Protein AF-A0A945Z181-F1 (afdb_monomer)

Foldseek 3Di:
DPLKDKDWDDDPPDIWIWIFNDFDQFKTKIFTDPPDGQFMDMGGHPPVCSVPGGLVDVNVVVVRVVRSVVRVVVVVCCVVCLVVLLVLLCVLCVPVDPPDPVSLVCS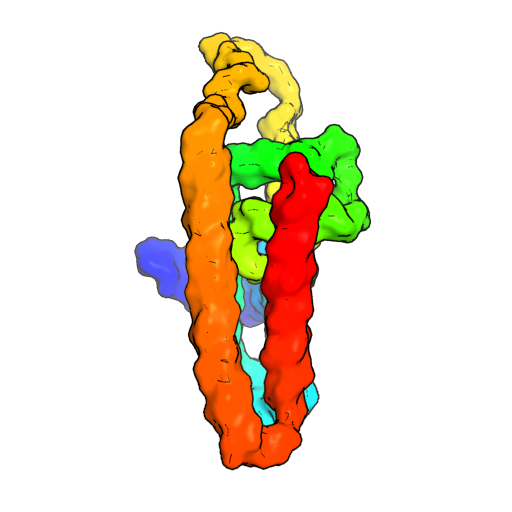QVVPDPDDDDPVRSVSVNVVSVVVVVPDDDDDDDPDDPDVPPPDPPCDPVNVVVVVVVVVVVLVVVLVVLVVVVVVCVVVPDDPVVVVSVVVVVVSVVVVVCVVPVD

Secondary structure (DSSP, 8-state):
--S-EEEEEEETTEEEEEEEEEE-SSEEEEEEEES--S-EEEEE--GGGTTT--TTSHHHHHHHHHHHHHHHHHHHHHHHTHHHHHHHHHHH-TTS----HHHHHHHHHHH-SSPPPTTTHHHHHHHHHHHHTT--S----S----TTS-S----HHHHHHHHHHHHHHHHHHHHHHHHHHHHHHHTT--THHHHHHHHHHHHHHHHHHHHH--

Nearest PDB structures (foldseek):
  2qzb-assembly2_B  TM=6.504E-01  e=3.703E+00  Escherichia coli K-12
  2qux-assembly4_K  TM=6.006E-01  e=5.373E+00  Pseudomonas phage PP7
  4r5j-assembly1_A  TM=1.714E-01  e=2.890E+00  Escherichia coli K-12
  3qnj-assembly3_A-2  TM=2.146E-01  e=4.746E+00  Escherichia coli K-12
  6k39-assembly1_A  TM=2.474E-01  e=5.373E+00  Homo sapiens

Radius of gyration: 23.24 Å; Cα contacts (8 Å, |Δi|>4): 185; chains: 1; bounding box: 64×44×57 Å

Mean predicted aligned error: 16.74 Å

Structure (mmCIF, N/CA/C/O backbone):
data_AF-A0A945Z181-F1
#
_entry.id   AF-A0A945Z181-F1
#
loop_
_atom_site.group_PDB
_atom_site.id
_atom_site.type_symbol
_atom_site.label_atom_id
_atom_site.label_alt_id
_atom_site.label_comp_id
_atom_site.label_asym_id
_atom_site.label_entity_id
_atom_site.label_seq_id
_atom_site.pdbx_PDB_ins_code
_atom_site.Cartn_x
_atom_site.Cartn_y
_atom_site.Cartn_z
_atom_site.occupancy
_atom_site.B_iso_or_equiv
_atom_site.auth_seq_id
_atom_site.auth_comp_id
_atom_site.auth_asym_id
_atom_site.auth_atom_id
_atom_site.pdbx_PDB_model_num
ATOM 1 N N . MET A 1 1 ? -0.314 19.435 -22.320 1.00 38.50 1 MET A N 1
ATOM 2 C CA . MET A 1 1 ? -0.225 17.968 -22.488 1.00 38.50 1 MET A CA 1
ATOM 3 C C . MET A 1 1 ? -0.596 17.351 -21.155 1.00 38.50 1 MET A C 1
ATOM 5 O O . MET A 1 1 ? -0.079 17.835 -20.154 1.00 38.50 1 MET A O 1
ATOM 9 N N . SER A 1 2 ? -1.553 16.418 -21.127 1.00 40.91 2 SER A N 1
ATOM 10 C CA . SER A 1 2 ? -2.034 15.812 -19.876 1.00 40.91 2 SER A CA 1
ATOM 11 C C . SER A 1 2 ? -0.846 15.248 -19.097 1.00 40.91 2 SER A C 1
ATOM 13 O O . SER A 1 2 ? -0.134 14.392 -19.612 1.00 40.91 2 SER A O 1
ATOM 15 N N . LYS A 1 3 ? -0.584 15.787 -17.900 1.00 62.81 3 LYS A N 1
ATOM 16 C CA . LYS A 1 3 ? 0.515 15.354 -17.016 1.00 62.81 3 LYS A CA 1
ATOM 17 C C . LYS A 1 3 ? 0.245 13.989 -16.374 1.00 62.81 3 LYS A C 1
ATOM 19 O O . LYS A 1 3 ? 1.158 13.413 -15.796 1.00 62.81 3 LYS A O 1
ATOM 24 N N . TYR A 1 4 ? -0.993 13.517 -16.484 1.00 79.12 4 TYR A N 1
ATOM 25 C CA . TYR A 1 4 ? -1.524 12.336 -15.827 1.00 79.12 4 TYR A CA 1
ATOM 26 C C . TYR A 1 4 ? -1.935 11.318 -16.892 1.00 79.12 4 TYR A C 1
ATOM 28 O O . TYR A 1 4 ? -2.610 11.676 -17.865 1.00 79.12 4 TYR A O 1
ATOM 36 N N . GLN A 1 5 ? -1.491 10.073 -16.723 1.00 90.88 5 GLN A N 1
ATOM 37 C CA . GLN A 1 5 ? -1.894 8.939 -17.555 1.00 90.88 5 GLN A CA 1
ATOM 38 C C . GLN A 1 5 ? -2.887 8.094 -16.757 1.00 90.88 5 GLN A C 1
ATOM 40 O O . GLN A 1 5 ? -2.494 7.421 -15.806 1.00 90.88 5 GLN A O 1
ATOM 45 N N . GLU A 1 6 ? -4.162 8.152 -17.127 1.00 94.38 6 GLU A N 1
ATOM 46 C CA . GLU A 1 6 ? -5.213 7.324 -16.531 1.00 94.38 6 GLU A CA 1
ATOM 47 C C . GLU A 1 6 ? -5.141 5.886 -17.051 1.00 94.38 6 GLU A C 1
ATOM 49 O O . GLU A 1 6 ? -4.793 5.645 -18.211 1.00 94.38 6 GLU A O 1
ATOM 54 N N . PHE A 1 7 ? -5.469 4.931 -16.186 1.00 95.75 7 PHE A N 1
ATOM 55 C CA . PHE A 1 7 ? -5.587 3.519 -16.531 1.00 95.75 7 PHE A CA 1
ATOM 56 C C . PHE A 1 7 ? -6.534 2.806 -15.563 1.00 95.75 7 PHE A C 1
ATOM 58 O O . PHE A 1 7 ? -6.766 3.268 -14.442 1.00 95.75 7 PHE A O 1
ATOM 65 N N . SER A 1 8 ? -7.080 1.673 -15.996 1.00 95.81 8 SER A N 1
ATOM 66 C CA . SER A 1 8 ? -7.925 0.822 -15.166 1.00 95.81 8 SER A CA 1
ATOM 67 C C . SER A 1 8 ? -7.413 -0.611 -15.128 1.00 95.81 8 SER A C 1
ATOM 69 O O . SER A 1 8 ? -6.742 -1.087 -16.048 1.00 95.81 8 SER A O 1
ATOM 71 N N . ILE A 1 9 ? -7.701 -1.279 -14.017 1.00 94.12 9 ILE A N 1
ATOM 72 C CA . ILE A 1 9 ? -7.438 -2.697 -13.799 1.00 94.12 9 ILE A CA 1
ATOM 73 C C . ILE A 1 9 ? -8.720 -3.352 -13.288 1.00 94.12 9 ILE A C 1
ATOM 75 O O . ILE A 1 9 ? -9.524 -2.718 -12.605 1.00 94.12 9 ILE A O 1
ATOM 79 N N . GLN A 1 10 ? -8.893 -4.630 -13.600 1.00 94.12 10 GLN A N 1
ATOM 80 C CA . GLN A 1 10 ? -9.974 -5.436 -13.052 1.00 94.12 10 GLN A CA 1
ATOM 81 C C . GLN A 1 10 ? -9.429 -6.222 -11.856 1.00 94.12 10 GLN A C 1
ATOM 83 O O . GLN A 1 10 ? -8.506 -7.021 -12.023 1.00 94.12 10 GLN A O 1
ATOM 88 N N . VAL A 1 11 ? -9.976 -5.986 -10.663 1.00 85.88 11 VAL A N 1
ATOM 89 C CA . VAL A 1 11 ? -9.668 -6.766 -9.454 1.00 85.88 11 VAL A CA 1
ATOM 90 C C . VAL A 1 11 ? -10.964 -7.432 -9.010 1.00 85.88 11 VAL A C 1
ATOM 92 O O . VAL A 1 11 ? -11.921 -6.747 -8.647 1.00 85.88 11 VAL A O 1
ATOM 95 N N . ASP A 1 12 ? -11.013 -8.761 -9.108 1.00 86.44 12 ASP A N 1
ATOM 96 C CA . ASP A 1 12 ? -12.248 -9.546 -9.004 1.00 86.44 12 ASP A CA 1
ATOM 97 C C . ASP A 1 12 ? -13.349 -8.971 -9.927 1.00 86.44 12 ASP A C 1
ATOM 99 O O . ASP A 1 12 ? -13.132 -8.779 -11.126 1.00 86.44 12 ASP A O 1
ATOM 103 N N . ASP A 1 13 ? -14.514 -8.629 -9.376 1.00 89.56 13 ASP A N 1
ATOM 104 C CA . ASP A 1 13 ? -15.640 -8.026 -10.102 1.00 89.56 13 ASP A CA 1
ATOM 105 C C . ASP A 1 13 ? -15.664 -6.484 -10.019 1.00 89.56 13 ASP A C 1
ATOM 107 O O . ASP A 1 13 ? -16.649 -5.852 -10.400 1.00 89.56 13 ASP A O 1
ATOM 111 N N . THR A 1 14 ? -14.591 -5.851 -9.527 1.00 89.69 14 THR A N 1
ATOM 112 C CA . THR A 1 14 ? -14.495 -4.388 -9.394 1.00 89.69 14 THR A CA 1
ATOM 113 C C . THR A 1 14 ? -13.544 -3.791 -10.429 1.00 89.69 14 THR A C 1
ATOM 115 O O . THR A 1 14 ? -12.364 -4.141 -10.485 1.00 89.69 14 THR A O 1
ATOM 118 N N . GLU A 1 15 ? -14.042 -2.830 -11.210 1.00 94.94 15 GLU A N 1
ATOM 119 C CA . GLU A 1 15 ? -13.182 -1.955 -12.006 1.00 94.94 15 GLU A CA 1
ATOM 120 C C . GLU A 1 15 ? -12.509 -0.932 -11.081 1.00 94.94 15 GLU A C 1
ATOM 122 O O . GLU A 1 15 ? -13.169 -0.149 -10.392 1.00 94.94 15 GLU A O 1
ATOM 127 N N . VAL A 1 16 ? -11.180 -0.948 -11.055 1.00 92.88 16 VAL A N 1
ATOM 128 C CA . VAL A 1 16 ? -10.357 -0.030 -10.270 1.00 92.88 16 VAL A CA 1
ATOM 129 C C . VAL A 1 16 ? -9.675 0.927 -11.232 1.00 92.88 16 VAL A C 1
ATOM 131 O O . VAL A 1 16 ? -8.913 0.500 -12.100 1.00 92.88 16 VAL A O 1
ATOM 134 N N . THR A 1 17 ? -9.913 2.226 -11.067 1.00 95.56 17 THR A N 1
ATOM 135 C CA . THR A 1 17 ? -9.272 3.258 -11.886 1.00 95.56 17 THR A CA 1
ATOM 136 C C . THR A 1 17 ? -8.221 4.001 -11.081 1.00 95.56 17 THR A C 1
ATOM 138 O O . THR A 1 17 ? -8.392 4.298 -9.893 1.00 95.56 17 THR A O 1
ATOM 141 N N . GLY A 1 18 ? -7.130 4.344 -11.750 1.00 95.00 18 GLY A N 1
ATOM 142 C CA . GLY A 1 18 ? -6.080 5.171 -11.191 1.00 95.00 18 GLY A CA 1
ATOM 143 C C . GLY A 1 18 ? -5.394 6.003 -12.257 1.00 95.00 18 GLY A C 1
ATOM 144 O O . GLY A 1 18 ? -5.715 5.958 -13.443 1.00 95.00 18 GLY A O 1
ATOM 145 N N . GLU A 1 19 ? -4.422 6.779 -11.813 1.00 95.94 19 GLU A N 1
ATOM 146 C CA . GLU A 1 19 ? -3.602 7.610 -12.678 1.00 95.94 19 GLU A CA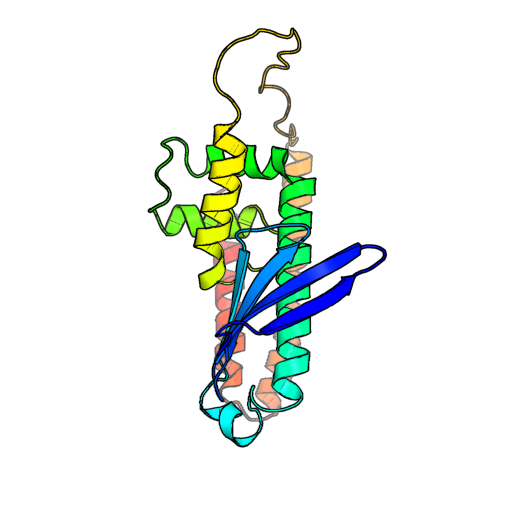 1
ATOM 147 C C . GLU A 1 19 ? -2.135 7.531 -12.266 1.00 95.94 19 GLU A C 1
ATOM 149 O O . GLU A 1 19 ? -1.790 7.461 -11.084 1.00 95.94 19 GLU A O 1
ATOM 154 N N . ILE A 1 20 ? -1.253 7.563 -13.259 1.00 95.88 20 ILE A N 1
ATOM 155 C CA . ILE A 1 20 ? 0.179 7.748 -13.056 1.00 95.88 20 ILE A CA 1
ATOM 156 C C . ILE A 1 20 ? 0.426 9.252 -12.923 1.00 95.88 20 ILE A C 1
ATOM 158 O O . ILE A 1 20 ? 0.284 10.001 -13.893 1.00 95.88 20 ILE A O 1
ATOM 162 N N . THR A 1 21 ? 0.788 9.696 -11.719 1.00 93.88 21 THR A N 1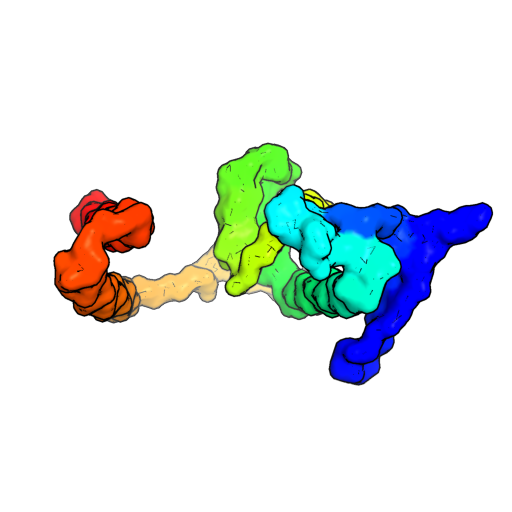
ATOM 163 C CA . THR A 1 21 ? 1.052 11.110 -11.392 1.00 93.88 21 THR A CA 1
ATOM 164 C C . THR A 1 21 ? 2.486 11.527 -11.673 1.00 93.88 21 THR A C 1
ATOM 166 O O . THR A 1 21 ? 2.768 12.708 -11.893 1.00 93.88 21 THR A O 1
ATOM 169 N N . HIS A 1 22 ? 3.399 10.559 -11.679 1.00 93.75 22 HIS A N 1
ATOM 170 C CA . HIS A 1 22 ? 4.794 10.751 -12.027 1.00 93.75 22 HIS A CA 1
ATOM 171 C C . HIS A 1 22 ? 5.361 9.474 -12.642 1.00 93.75 22 HIS A C 1
ATOM 173 O O . HIS A 1 22 ? 5.159 8.382 -12.112 1.00 93.75 22 HIS A O 1
ATOM 179 N N . ARG A 1 23 ? 6.123 9.617 -13.729 1.00 94.19 23 ARG A N 1
ATOM 180 C CA . ARG A 1 23 ? 6.902 8.532 -14.328 1.00 94.19 23 ARG A CA 1
ATOM 181 C C . ARG A 1 23 ? 8.227 9.079 -14.844 1.00 94.19 23 ARG A C 1
ATOM 183 O O . ARG A 1 23 ? 8.259 10.067 -15.574 1.00 94.19 23 ARG A O 1
ATOM 190 N N . SER A 1 24 ? 9.306 8.425 -14.449 1.00 93.62 24 SER A N 1
ATOM 191 C CA . SER A 1 24 ? 10.665 8.606 -14.959 1.00 93.62 24 SER A CA 1
ATOM 192 C C . SER A 1 24 ? 11.315 7.232 -15.130 1.00 93.62 24 SER A C 1
ATOM 194 O O . SER A 1 24 ? 10.675 6.217 -14.873 1.00 93.62 24 SER A O 1
ATOM 196 N N . GLU A 1 25 ? 12.580 7.158 -15.544 1.00 91.06 25 GLU A N 1
ATOM 197 C CA . GLU A 1 25 ? 13.266 5.860 -15.641 1.00 91.06 25 GLU A CA 1
ATOM 198 C C . GLU A 1 25 ? 13.359 5.132 -14.296 1.00 91.06 25 GLU A C 1
ATOM 200 O O . GLU A 1 25 ? 13.322 3.907 -14.261 1.00 91.06 25 GLU A O 1
ATOM 205 N N . GLU A 1 26 ? 13.435 5.876 -13.194 1.00 87.88 26 GLU A N 1
ATOM 206 C CA . GLU A 1 26 ? 13.762 5.353 -11.868 1.00 87.88 26 GLU A CA 1
ATOM 207 C C . GLU A 1 26 ? 12.648 5.490 -10.838 1.00 87.88 26 GLU A C 1
ATOM 209 O O . GLU A 1 26 ? 12.719 4.830 -9.807 1.00 87.88 26 GLU A O 1
ATOM 214 N N . THR A 1 27 ? 11.633 6.318 -11.088 1.00 90.06 27 THR A N 1
ATOM 215 C CA . THR A 1 27 ? 10.520 6.525 -10.155 1.00 90.06 27 THR A CA 1
ATOM 216 C C . THR A 1 27 ? 9.184 6.484 -10.882 1.00 90.06 27 THR A C 1
ATOM 218 O O . THR A 1 27 ? 9.012 7.120 -11.923 1.00 90.06 27 THR A O 1
ATOM 221 N N . ILE A 1 28 ? 8.218 5.778 -10.302 1.00 89.75 28 ILE A N 1
ATOM 222 C CA . ILE A 1 28 ? 6.818 5.790 -10.722 1.00 89.75 28 ILE A CA 1
ATOM 223 C C . ILE A 1 28 ? 5.933 6.066 -9.508 1.00 89.75 28 ILE A C 1
ATOM 225 O O . ILE A 1 28 ? 6.208 5.572 -8.417 1.00 89.75 28 ILE A O 1
ATOM 229 N N . MET A 1 29 ? 4.890 6.869 -9.692 1.00 92.88 29 MET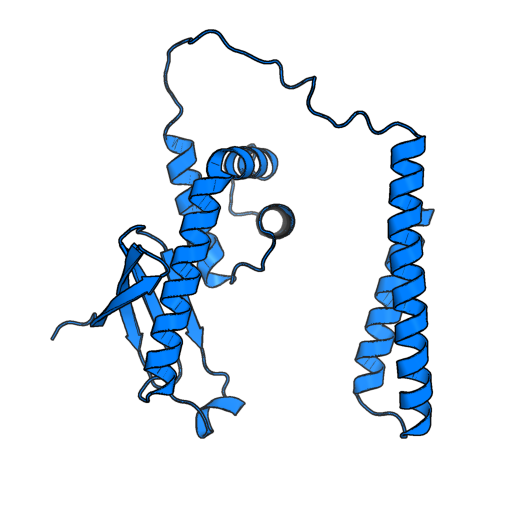 A N 1
ATOM 230 C CA . MET A 1 29 ? 3.889 7.162 -8.672 1.00 92.88 29 MET A CA 1
ATOM 231 C C . MET A 1 29 ? 2.499 6.986 -9.268 1.00 92.88 29 MET A C 1
ATOM 233 O O . MET A 1 29 ? 2.210 7.502 -10.350 1.00 92.88 29 MET A O 1
ATOM 237 N N . VAL A 1 30 ? 1.659 6.249 -8.550 1.00 91.56 30 VAL A N 1
ATOM 238 C CA . VAL A 1 30 ? 0.284 5.934 -8.933 1.00 91.56 30 VAL A CA 1
ATOM 239 C C . VAL A 1 30 ? -0.653 6.427 -7.847 1.00 91.56 30 VAL A C 1
ATOM 241 O O . VAL A 1 30 ? -0.363 6.280 -6.663 1.00 91.56 30 VAL A O 1
ATOM 244 N N . ARG A 1 31 ? -1.795 6.974 -8.251 1.00 92.75 31 ARG A N 1
ATOM 245 C CA . ARG A 1 31 ? -2.886 7.382 -7.369 1.00 92.75 31 ARG A CA 1
ATOM 246 C C . ARG A 1 31 ? -4.164 6.657 -7.769 1.00 92.75 31 ARG A C 1
ATOM 248 O O . ARG A 1 31 ? -4.480 6.598 -8.954 1.00 92.75 31 ARG A O 1
ATOM 255 N N . ILE A 1 32 ? -4.903 6.135 -6.792 1.00 87.44 32 ILE A N 1
ATOM 256 C CA . ILE A 1 32 ? -6.239 5.578 -7.036 1.00 87.44 32 ILE A CA 1
ATOM 257 C C . ILE A 1 32 ? -7.268 6.710 -7.160 1.00 87.44 32 ILE A C 1
ATOM 259 O O . ILE A 1 32 ? -7.221 7.690 -6.409 1.00 87.44 32 ILE A O 1
ATOM 263 N N . THR A 1 33 ? -8.188 6.576 -8.112 1.00 89.75 33 THR A N 1
ATOM 264 C CA . THR A 1 33 ? -9.294 7.521 -8.338 1.00 89.75 33 THR A CA 1
ATOM 265 C C . THR A 1 33 ? -10.666 6.872 -8.144 1.00 89.75 33 THR A C 1
ATOM 267 O O . THR A 1 33 ? -11.608 7.566 -7.759 1.00 89.75 33 THR A O 1
ATOM 270 N N . HIS A 1 34 ? -10.781 5.554 -8.350 1.00 87.81 34 HIS A N 1
ATOM 271 C CA . HIS A 1 34 ? -11.995 4.773 -8.104 1.00 87.81 34 HIS A CA 1
ATOM 272 C C . HIS A 1 34 ? -11.653 3.326 -7.698 1.00 87.81 34 HIS A C 1
ATOM 274 O O . HIS A 1 34 ? -10.692 2.771 -8.232 1.00 87.81 34 HIS A O 1
ATOM 280 N N . PRO A 1 35 ? -12.415 2.677 -6.791 1.00 86.44 35 PRO A N 1
ATOM 281 C CA . PRO A 1 35 ? -13.571 3.189 -6.038 1.00 86.44 35 PRO A CA 1
ATOM 282 C C . PRO A 1 35 ? -13.206 4.040 -4.816 1.00 86.44 35 PRO A C 1
ATOM 284 O O . PRO A 1 35 ? -14.089 4.599 -4.165 1.00 86.44 35 PRO A O 1
ATOM 287 N N . PHE A 1 36 ? -11.919 4.136 -4.492 1.00 81.12 36 PHE A N 1
ATOM 288 C CA . PHE A 1 36 ? -11.405 4.959 -3.401 1.00 81.12 36 PHE A CA 1
ATOM 289 C C . PHE A 1 36 ? -10.603 6.133 -3.960 1.00 81.12 36 PHE A C 1
ATOM 291 O O . PHE A 1 36 ? -10.110 6.078 -5.083 1.00 81.12 36 PHE A O 1
ATOM 298 N N . SER A 1 37 ? -10.448 7.185 -3.162 1.00 80.12 37 SER A N 1
ATOM 299 C CA . SER A 1 37 ? -9.627 8.350 -3.493 1.00 80.12 37 SER A CA 1
ATOM 300 C C . SER A 1 37 ? -8.752 8.733 -2.306 1.00 80.12 37 SER A C 1
ATOM 302 O O . SER A 1 37 ? -9.112 8.455 -1.163 1.00 80.12 37 SER A O 1
ATOM 304 N N . GLY A 1 38 ? -7.650 9.435 -2.569 1.00 78.31 38 GLY A N 1
ATOM 305 C CA . GLY A 1 38 ? -6.775 9.969 -1.519 1.00 78.31 38 GLY A CA 1
ATOM 306 C C . GLY A 1 38 ? -5.664 9.021 -1.067 1.00 78.31 38 GLY A C 1
ATOM 307 O O . GLY A 1 38 ? -5.041 9.291 -0.051 1.00 78.31 38 GLY A O 1
ATOM 308 N N . LEU A 1 39 ? -5.415 7.940 -1.815 1.00 83.12 39 LEU A N 1
ATOM 309 C CA . LEU A 1 39 ? -4.256 7.070 -1.622 1.00 83.12 39 LEU A CA 1
ATOM 310 C C . LEU A 1 39 ? -3.372 7.071 -2.877 1.00 83.12 39 LEU A C 1
ATOM 312 O O . LEU A 1 39 ? -3.862 6.975 -4.008 1.00 83.12 39 LEU A O 1
ATOM 316 N N . SER A 1 40 ? -2.066 7.154 -2.677 1.00 88.19 40 SER A N 1
ATOM 317 C CA . SER A 1 40 ? -1.040 7.164 -3.702 1.00 88.19 40 SER A CA 1
ATOM 318 C C . SER A 1 40 ? 0.201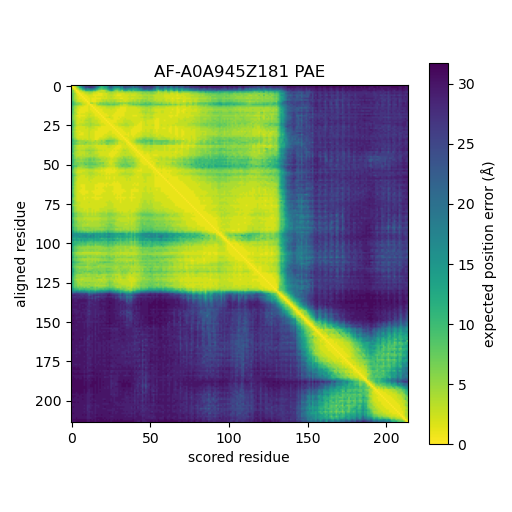 6.412 -3.232 1.00 88.19 40 SER A C 1
ATOM 320 O O . SER A 1 40 ? 0.614 6.500 -2.085 1.00 88.19 40 SER A O 1
ATOM 322 N N . ASN A 1 41 ? 0.802 5.627 -4.118 1.00 85.75 41 ASN A N 1
ATOM 323 C CA . ASN A 1 41 ? 1.984 4.838 -3.797 1.00 85.75 41 ASN A CA 1
ATOM 324 C C . ASN A 1 41 ? 3.065 5.084 -4.837 1.00 85.75 41 ASN A C 1
ATOM 326 O O . ASN A 1 41 ? 2.779 5.233 -6.032 1.00 85.75 41 ASN A O 1
ATOM 330 N N . SER A 1 42 ? 4.310 5.105 -4.380 1.00 87.19 42 SER A N 1
ATOM 331 C CA . SER A 1 42 ? 5.466 5.290 -5.235 1.00 87.19 42 SER A CA 1
ATOM 332 C C . SER A 1 42 ? 6.380 4.072 -5.205 1.00 87.19 42 SER A C 1
ATOM 334 O O . SER A 1 42 ? 6.457 3.323 -4.234 1.00 87.19 42 SER A O 1
ATOM 336 N N . CYS A 1 43 ? 7.092 3.857 -6.302 1.00 83.88 43 CYS A N 1
ATOM 337 C CA . CYS A 1 43 ? 8.162 2.881 -6.364 1.00 83.88 43 CYS A CA 1
ATOM 338 C C . CYS A 1 43 ? 9.399 3.544 -6.956 1.00 83.88 43 CYS A C 1
ATOM 340 O O . CYS A 1 43 ? 9.310 4.278 -7.942 1.00 83.88 43 CYS A O 1
ATOM 342 N N . HIS A 1 44 ? 10.552 3.261 -6.354 1.00 86.75 44 HIS A N 1
ATOM 343 C CA . HIS A 1 44 ? 11.849 3.717 -6.825 1.00 86.75 44 HIS A CA 1
ATOM 344 C C . HIS A 1 44 ? 12.727 2.519 -7.179 1.00 86.75 44 HIS A C 1
ATOM 346 O O . HIS A 1 44 ? 12.844 1.583 -6.387 1.00 86.75 44 HIS A O 1
ATOM 352 N N . ILE A 1 45 ? 13.383 2.558 -8.337 1.00 75.88 45 ILE A N 1
ATOM 353 C CA . ILE A 1 45 ? 14.389 1.574 -8.733 1.00 75.88 45 ILE A CA 1
ATOM 354 C C . ILE A 1 45 ? 15.725 1.962 -8.081 1.00 75.88 45 ILE A C 1
ATOM 356 O O . ILE A 1 45 ? 16.318 2.989 -8.444 1.00 75.88 45 ILE A O 1
ATOM 360 N N . PRO A 1 46 ? 16.258 1.138 -7.159 1.00 76.81 46 PRO A N 1
ATOM 361 C CA . PRO A 1 46 ? 17.564 1.385 -6.563 1.00 76.81 46 PRO A CA 1
ATOM 362 C C . PRO A 1 46 ? 18.652 1.442 -7.633 1.00 76.81 46 PRO A C 1
ATOM 364 O O . PRO A 1 46 ? 18.588 0.705 -8.617 1.00 76.81 46 PRO A O 1
ATOM 367 N N . TYR A 1 47 ? 19.689 2.256 -7.413 1.00 76.38 47 TYR A N 1
ATOM 368 C CA . TYR A 1 47 ? 20.733 2.525 -8.412 1.00 76.38 47 TYR A CA 1
ATOM 369 C C . TYR A 1 47 ? 21.309 1.254 -9.065 1.00 76.38 47 TYR A C 1
ATOM 371 O O . TYR A 1 47 ? 21.499 1.214 -10.276 1.00 76.38 47 TYR A O 1
ATOM 379 N N . PHE A 1 48 ? 21.525 0.192 -8.280 1.00 76.38 48 PHE A N 1
ATOM 380 C CA . PHE A 1 48 ? 22.114 -1.064 -8.749 1.00 76.38 48 PHE A CA 1
ATOM 381 C C . PHE A 1 48 ? 21.190 -1.875 -9.671 1.00 76.38 48 PHE A C 1
ATOM 383 O O . PHE A 1 48 ? 21.665 -2.739 -10.399 1.00 76.38 48 PHE A O 1
ATOM 390 N N . SER A 1 49 ? 19.880 -1.611 -9.651 1.00 74.81 49 SER A N 1
ATOM 391 C CA . SER A 1 49 ? 18.878 -2.281 -10.492 1.00 74.81 49 SER A CA 1
ATOM 392 C C . SER A 1 49 ? 18.517 -1.489 -11.754 1.00 74.81 49 SER A C 1
ATOM 394 O O . SER A 1 49 ? 17.865 -2.042 -12.639 1.00 74.81 49 SER A O 1
ATOM 396 N N . ARG A 1 50 ? 18.943 -0.221 -11.860 1.00 76.12 50 ARG A N 1
ATOM 397 C CA . ARG A 1 50 ? 18.637 0.675 -12.993 1.00 76.12 50 ARG A CA 1
ATOM 398 C C . ARG A 1 50 ? 19.168 0.203 -14.355 1.00 76.12 50 ARG A C 1
ATOM 400 O O . ARG A 1 50 ? 18.481 0.433 -15.339 1.00 76.12 50 ARG A O 1
ATOM 407 N N . PRO A 1 51 ? 20.317 -0.498 -14.466 1.00 83.06 51 PRO A N 1
ATOM 408 C CA . PRO A 1 51 ? 20.750 -1.032 -15.762 1.00 83.06 51 PRO A CA 1
ATOM 409 C C . PRO A 1 51 ? 19.826 -2.115 -16.337 1.00 83.06 51 PRO A C 1
ATOM 411 O O . PRO A 1 51 ? 19.900 -2.408 -17.525 1.00 83.06 51 PRO A O 1
ATOM 414 N N . LEU A 1 52 ? 18.998 -2.743 -15.494 1.00 82.62 52 LEU A N 1
ATOM 415 C CA . LEU A 1 52 ? 18.140 -3.872 -15.866 1.00 82.62 52 LEU A CA 1
ATOM 416 C C . LEU A 1 52 ? 16.656 -3.500 -15.920 1.00 82.62 52 LEU A C 1
ATOM 418 O O . LEU A 1 52 ? 15.877 -4.203 -16.556 1.00 82.62 52 LEU A O 1
ATOM 422 N N . ASN A 1 53 ? 16.259 -2.428 -15.233 1.00 82.31 53 ASN A N 1
ATOM 423 C CA . ASN A 1 53 ? 14.867 -2.033 -15.080 1.00 82.31 53 ASN A CA 1
ATOM 424 C C . ASN A 1 53 ? 14.705 -0.539 -15.336 1.00 82.31 53 ASN A C 1
ATOM 426 O O . ASN A 1 53 ? 15.488 0.268 -14.841 1.00 82.31 53 ASN A O 1
ATOM 430 N N . SER A 1 54 ? 13.634 -0.183 -16.040 1.00 87.81 54 SER A N 1
ATOM 431 C CA . SER A 1 54 ? 13.206 1.200 -16.234 1.00 87.81 54 SER A CA 1
ATOM 432 C C . SER A 1 54 ? 11.686 1.262 -16.251 1.00 87.81 54 SER A C 1
ATOM 434 O O . SER A 1 54 ? 11.037 0.431 -16.897 1.00 87.81 54 SER A O 1
ATOM 436 N N . PHE A 1 55 ? 11.097 2.251 -15.577 1.00 89.81 55 PHE A N 1
ATOM 437 C CA . PHE A 1 55 ? 9.645 2.447 -15.633 1.00 89.81 55 PHE A CA 1
ATOM 438 C C . PHE A 1 55 ? 9.156 3.070 -16.949 1.00 89.81 55 PHE A C 1
ATOM 440 O O . PHE A 1 55 ? 7.950 3.212 -17.132 1.00 89.81 55 PHE A O 1
ATOM 447 N N . MET A 1 56 ? 10.060 3.384 -17.883 1.00 92.88 56 MET A N 1
ATOM 448 C CA . MET A 1 56 ? 9.719 3.776 -19.259 1.00 92.88 56 MET A CA 1
ATOM 449 C C . MET A 1 56 ? 9.50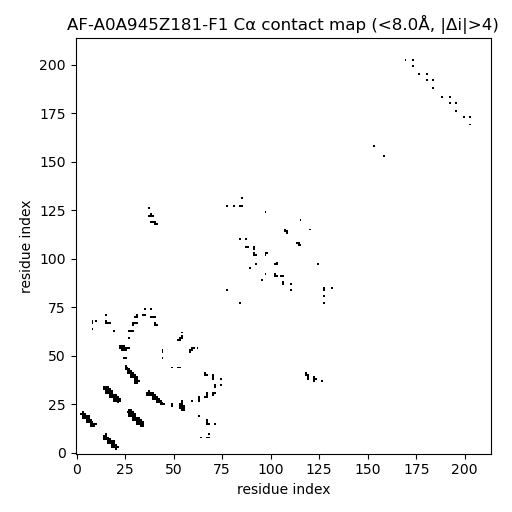6 2.568 -20.192 1.00 92.88 56 MET A C 1
ATOM 451 O O . MET A 1 56 ? 9.344 2.741 -21.396 1.00 92.88 56 MET A O 1
ATOM 455 N N . THR A 1 57 ? 9.540 1.346 -19.652 1.00 90.75 57 THR A N 1
ATOM 456 C CA . THR A 1 57 ? 9.376 0.078 -20.388 1.00 90.75 57 THR A CA 1
ATOM 457 C C . THR A 1 57 ? 8.176 -0.713 -19.854 1.00 90.75 57 THR A C 1
ATOM 459 O O . THR A 1 57 ? 7.543 -0.297 -18.884 1.00 90.75 57 THR A O 1
ATOM 462 N N . ASP A 1 58 ? 7.919 -1.911 -20.389 1.00 88.19 58 ASP A N 1
ATOM 463 C CA . ASP A 1 58 ? 6.894 -2.852 -19.896 1.00 88.19 58 ASP A CA 1
ATOM 464 C C . ASP A 1 58 ? 7.031 -3.197 -18.402 1.00 88.19 58 ASP A C 1
ATOM 466 O O . ASP A 1 58 ? 6.070 -3.603 -17.742 1.00 88.19 58 ASP A O 1
ATOM 470 N N . TYR A 1 59 ? 8.231 -3.049 -17.830 1.00 85.19 59 TYR A N 1
ATOM 471 C CA . TYR A 1 59 ? 8.419 -3.134 -16.383 1.00 85.19 59 TYR A CA 1
ATOM 472 C C . TYR A 1 59 ? 7.608 -2.059 -15.640 1.00 85.19 59 TYR A C 1
ATOM 474 O O . TYR A 1 59 ? 6.964 -2.359 -14.636 1.00 85.19 59 TYR A O 1
ATOM 482 N N . GLY A 1 60 ? 7.586 -0.830 -16.158 1.00 86.38 60 GLY A N 1
ATOM 483 C CA . GLY A 1 60 ? 6.799 0.276 -15.624 1.00 86.38 60 GLY A CA 1
ATOM 484 C C . GLY A 1 60 ? 5.301 0.082 -15.727 1.00 86.38 60 GLY A C 1
ATOM 485 O O . GLY A 1 60 ? 4.597 0.486 -14.804 1.00 86.38 60 GLY A O 1
ATOM 486 N N . GLU A 1 61 ? 4.809 -0.542 -16.796 1.00 88.94 61 GLU A N 1
ATOM 487 C CA . GLU A 1 61 ? 3.376 -0.827 -16.929 1.00 88.94 61 GLU A CA 1
ATOM 488 C C . GLU A 1 61 ? 2.925 -1.886 -15.923 1.00 88.94 61 GLU A C 1
ATOM 490 O O . GLU A 1 61 ? 1.961 -1.681 -15.187 1.00 88.94 61 GLU A O 1
ATOM 495 N N . ARG A 1 62 ? 3.693 -2.974 -15.782 1.00 89.38 62 ARG A N 1
ATOM 496 C CA . ARG A 1 62 ? 3.423 -3.992 -14.755 1.00 89.38 62 ARG A CA 1
ATOM 497 C C . ARG A 1 62 ? 3.501 -3.421 -13.342 1.00 89.38 62 ARG A C 1
ATOM 499 O O . ARG A 1 62 ? 2.679 -3.765 -12.498 1.00 89.38 62 ARG A O 1
ATOM 506 N N . MET A 1 63 ? 4.467 -2.540 -13.077 1.00 89.50 63 MET A N 1
ATOM 507 C CA . MET A 1 63 ? 4.574 -1.905 -11.766 1.00 89.50 63 MET A CA 1
ATOM 508 C C . MET A 1 63 ? 3.404 -0.955 -11.490 1.00 89.50 63 MET A C 1
ATOM 510 O O . MET A 1 63 ? 2.913 -0.935 -10.367 1.00 89.50 63 MET A O 1
ATOM 514 N N . ALA A 1 64 ? 2.923 -0.210 -12.490 1.00 89.31 64 ALA A N 1
ATOM 515 C CA . ALA A 1 64 ? 1.758 0.659 -12.328 1.00 89.31 64 ALA A CA 1
ATOM 516 C C . ALA A 1 64 ? 0.512 -0.138 -11.905 1.00 89.31 64 ALA A C 1
ATOM 518 O O . ALA A 1 64 ? -0.155 0.235 -10.940 1.00 89.31 64 ALA A O 1
ATOM 519 N N . VAL A 1 65 ? 0.260 -1.273 -12.568 1.00 89.44 65 VAL A N 1
ATOM 520 C CA . VAL A 1 65 ? -0.821 -2.213 -12.223 1.00 89.44 65 VAL A CA 1
ATOM 521 C C . VAL A 1 65 ? -0.673 -2.729 -10.790 1.00 89.44 65 VAL A C 1
ATOM 523 O O . VAL A 1 65 ? -1.613 -2.620 -10.005 1.00 89.44 65 VAL A O 1
ATOM 526 N N . ASN A 1 66 ? 0.515 -3.214 -10.418 1.00 88.44 66 ASN A N 1
ATOM 527 C CA . ASN A 1 66 ? 0.770 -3.738 -9.072 1.00 88.44 66 ASN A CA 1
ATOM 528 C C . ASN A 1 66 ? 0.575 -2.674 -7.982 1.00 88.44 66 ASN A C 1
ATOM 530 O O . ASN A 1 66 ? 0.021 -2.964 -6.923 1.00 88.44 66 ASN A O 1
ATOM 534 N N . LEU A 1 67 ? 1.027 -1.440 -8.230 1.00 89.00 67 LEU A N 1
ATOM 535 C CA . LEU A 1 67 ? 0.848 -0.332 -7.294 1.00 89.00 67 LEU A CA 1
ATOM 536 C C . LEU A 1 67 ? -0.631 0.025 -7.134 1.00 89.00 67 LEU A C 1
ATOM 538 O O . LEU A 1 67 ? -1.080 0.202 -6.003 1.00 89.00 67 LEU A O 1
ATOM 542 N N . LEU A 1 68 ? -1.391 0.097 -8.233 1.00 89.94 68 LEU A N 1
ATOM 543 C CA . LEU A 1 68 ? -2.823 0.393 -8.180 1.00 89.94 68 LEU A CA 1
ATOM 544 C C . LEU A 1 68 ? -3.596 -0.692 -7.422 1.00 89.94 68 LEU A C 1
ATOM 546 O O . LEU A 1 68 ? -4.412 -0.368 -6.559 1.00 89.94 68 LEU A O 1
ATOM 550 N N . GLN A 1 69 ? -3.292 -1.965 -7.686 1.00 88.88 69 GLN A N 1
ATOM 551 C CA . GLN A 1 69 ? -3.889 -3.089 -6.970 1.00 88.88 69 GLN A CA 1
ATOM 552 C C . GLN A 1 69 ? -3.575 -3.030 -5.469 1.00 88.88 69 GLN A C 1
ATOM 554 O O . GLN A 1 69 ? -4.485 -3.123 -4.650 1.00 88.88 69 GLN A O 1
ATOM 559 N N . TYR A 1 70 ? -2.313 -2.794 -5.098 1.00 88.06 70 TYR A N 1
ATOM 560 C CA . TYR A 1 70 ? -1.917 -2.670 -3.695 1.00 88.06 70 TYR A CA 1
ATOM 561 C C . TYR A 1 70 ? -2.678 -1.544 -2.975 1.00 88.06 70 TYR A C 1
ATOM 563 O O . TYR A 1 70 ? -3.157 -1.719 -1.853 1.00 88.06 70 TYR A O 1
ATOM 571 N N . ILE A 1 71 ? -2.804 -0.376 -3.615 1.00 86.06 71 ILE A N 1
ATOM 572 C CA . ILE A 1 71 ? -3.544 0.759 -3.050 1.00 86.06 71 ILE A CA 1
ATOM 573 C C . ILE A 1 71 ? -5.026 0.400 -2.861 1.00 86.06 71 ILE A C 1
ATOM 575 O O . ILE A 1 71 ? -5.613 0.736 -1.830 1.00 86.06 71 ILE A O 1
ATOM 579 N N . TYR A 1 72 ? -5.626 -0.288 -3.834 1.00 87.00 72 TYR A N 1
ATOM 580 C CA . TYR A 1 72 ? -7.008 -0.753 -3.749 1.00 87.00 72 TYR A CA 1
ATOM 581 C C . TYR A 1 72 ? -7.218 -1.733 -2.588 1.00 87.00 72 TYR A C 1
ATOM 583 O O . TYR A 1 72 ? -8.116 -1.517 -1.775 1.00 87.00 72 TYR A O 1
ATOM 591 N N . GLU A 1 73 ? -6.364 -2.751 -2.458 1.00 87.38 73 GLU A N 1
ATOM 592 C CA . GLU A 1 73 ? -6.424 -3.740 -1.373 1.00 87.38 73 GLU A CA 1
ATOM 593 C C . GLU A 1 73 ? -6.254 -3.084 0.008 1.00 87.38 73 GLU A C 1
ATOM 595 O O . GLU A 1 73 ? -6.971 -3.414 0.955 1.00 87.38 73 GLU A O 1
ATOM 600 N N . LEU A 1 74 ? -5.362 -2.093 0.124 1.00 85.38 74 LEU A N 1
ATOM 601 C CA . LEU A 1 74 ? -5.212 -1.289 1.338 1.00 85.38 74 LEU A CA 1
ATOM 602 C C . LEU A 1 74 ? -6.487 -0.495 1.659 1.00 85.38 74 LEU A C 1
ATOM 604 O O . LEU A 1 74 ? -6.954 -0.513 2.801 1.00 85.38 74 LEU A O 1
ATOM 608 N N . GLY A 1 75 ? -7.064 0.190 0.668 1.00 83.81 75 GLY A N 1
ATOM 609 C CA . GLY A 1 75 ? -8.319 0.926 0.829 1.00 83.81 75 GLY A CA 1
ATOM 610 C C . GLY A 1 75 ? -9.477 0.015 1.245 1.00 83.81 75 GLY A C 1
ATOM 611 O O . GLY A 1 75 ? -10.228 0.345 2.169 1.00 83.81 75 GLY A O 1
ATOM 612 N N . LEU A 1 76 ? -9.573 -1.167 0.631 1.00 85.50 76 LEU A N 1
ATOM 613 C CA . LEU A 1 76 ? -10.564 -2.186 0.962 1.00 85.50 76 LEU A CA 1
ATOM 614 C C . LEU A 1 76 ? -10.388 -2.686 2.401 1.00 85.50 76 LEU A C 1
ATOM 616 O O . LEU A 1 76 ? -11.347 -2.666 3.173 1.00 85.50 76 LEU A O 1
ATOM 620 N N . TYR A 1 77 ? -9.156 -3.013 2.806 1.00 85.75 77 TYR A N 1
ATOM 621 C CA . TYR A 1 77 ? -8.854 -3.423 4.178 1.00 85.75 77 TYR A CA 1
ATOM 622 C C . TYR A 1 77 ? -9.258 -2.350 5.197 1.00 85.75 77 TYR A C 1
ATOM 624 O O . TYR A 1 77 ? -9.874 -2.669 6.219 1.00 85.75 77 TYR A O 1
ATOM 632 N N . ILE A 1 78 ? -8.949 -1.074 4.924 1.00 84.00 78 ILE A N 1
ATOM 633 C CA . ILE A 1 78 ? -9.328 0.046 5.798 1.00 84.00 78 ILE A CA 1
ATOM 634 C C . ILE A 1 78 ? -10.850 0.155 5.914 1.00 84.00 78 ILE A C 1
ATOM 636 O O . ILE A 1 78 ? -11.367 0.331 7.019 1.00 84.00 78 ILE A O 1
ATOM 640 N N . LYS A 1 79 ? -11.574 0.019 4.799 1.00 83.75 79 LYS A N 1
ATOM 641 C CA . LYS A 1 79 ? -13.040 0.061 4.772 1.00 83.75 79 LYS A CA 1
ATOM 642 C C . LYS A 1 79 ? -13.651 -1.070 5.604 1.00 83.75 79 LYS A C 1
ATOM 644 O O . LYS A 1 79 ? -14.461 -0.799 6.494 1.00 83.75 79 LYS A O 1
ATOM 649 N N . GLU A 1 80 ? -13.242 -2.311 5.354 1.00 84.19 80 GLU A N 1
ATOM 650 C CA . GLU A 1 80 ? -13.776 -3.511 6.014 1.00 84.19 80 GLU A CA 1
ATOM 651 C C . GLU A 1 80 ? -13.469 -3.550 7.515 1.00 84.19 80 GLU A C 1
ATOM 653 O O . GLU A 1 80 ? -14.287 -4.006 8.313 1.00 84.19 80 GLU A O 1
ATOM 658 N N . ASN A 1 81 ? -12.316 -3.012 7.923 1.00 85.00 81 ASN A N 1
ATOM 659 C CA . ASN A 1 81 ? -11.844 -3.050 9.310 1.00 85.00 81 ASN A CA 1
ATOM 660 C C . ASN A 1 81 ? -11.959 -1.698 10.030 1.00 85.00 81 ASN A C 1
ATOM 662 O O . ASN A 1 81 ? -11.398 -1.525 11.117 1.00 85.00 81 ASN A O 1
ATOM 666 N N . SER A 1 82 ? -12.697 -0.748 9.452 1.00 81.12 82 SER A N 1
ATOM 667 C CA . SER A 1 82 ? -12.782 0.653 9.890 1.00 81.12 82 SER A CA 1
ATOM 668 C C . SER A 1 82 ? -13.041 0.810 11.390 1.00 81.12 82 SER A C 1
ATOM 670 O O . SER A 1 82 ? -12.317 1.537 12.065 1.00 81.12 82 SER A O 1
ATOM 672 N N . SER A 1 83 ? -14.001 0.071 11.952 1.00 79.50 83 SER A N 1
ATOM 673 C CA . SER A 1 83 ? -14.325 0.134 13.387 1.00 79.50 83 SER A CA 1
ATOM 674 C C . SER A 1 83 ? -13.138 -0.251 14.279 1.00 79.50 83 SER A C 1
ATOM 676 O O . SER A 1 83 ? -12.804 0.457 15.230 1.00 79.50 83 SER A O 1
ATOM 678 N N . THR A 1 84 ? -12.456 -1.352 13.956 1.00 82.88 84 THR A N 1
ATOM 679 C CA . THR A 1 84 ? -11.283 -1.827 14.706 1.00 82.88 84 THR A CA 1
ATOM 680 C C . THR A 1 84 ? -10.102 -0.875 14.546 1.00 82.88 84 THR A C 1
ATOM 682 O O . THR A 1 84 ? -9.401 -0.587 15.519 1.00 82.88 84 THR A O 1
ATOM 685 N N . ILE A 1 85 ? -9.890 -0.370 13.330 1.00 84.44 85 ILE A N 1
ATOM 686 C CA . ILE A 1 85 ? -8.825 0.581 13.018 1.00 84.44 85 ILE A CA 1
ATOM 687 C C . ILE A 1 85 ? -9.034 1.879 13.797 1.00 84.44 85 ILE A C 1
ATOM 689 O O . ILE A 1 85 ? -8.101 2.321 14.456 1.00 84.44 85 ILE A O 1
ATOM 693 N N . LEU A 1 86 ? -10.248 2.439 13.816 1.00 82.00 86 LEU A N 1
ATOM 694 C CA . LEU A 1 86 ? -10.574 3.658 14.566 1.00 82.00 86 LEU A CA 1
ATOM 695 C C . LEU A 1 86 ? -10.359 3.490 16.074 1.00 82.00 86 LEU A C 1
ATOM 697 O O . LEU A 1 86 ? -9.790 4.373 16.716 1.00 82.00 86 LEU A O 1
ATOM 701 N N . LEU A 1 87 ? -10.751 2.347 16.647 1.00 80.31 87 LEU A N 1
ATOM 702 C CA . LEU A 1 87 ? -10.502 2.051 18.063 1.00 80.31 87 LEU A CA 1
ATOM 703 C C . LEU A 1 87 ? -9.003 2.014 18.376 1.00 80.31 87 LEU A C 1
ATOM 705 O O . LEU A 1 87 ? -8.548 2.601 19.361 1.00 80.31 87 LEU A O 1
ATOM 709 N N . ARG A 1 88 ? -8.215 1.345 17.528 1.00 82.50 88 ARG A N 1
ATOM 710 C CA . ARG A 1 88 ? -6.756 1.283 17.682 1.00 82.50 88 ARG A CA 1
ATOM 711 C C . ARG A 1 88 ? -6.111 2.641 17.452 1.00 82.50 88 ARG A C 1
ATOM 713 O O . ARG A 1 88 ? -5.173 2.979 18.168 1.00 82.50 88 ARG A O 1
ATOM 720 N N . PHE A 1 89 ? -6.621 3.417 16.508 1.00 83.88 89 PHE A N 1
ATOM 721 C CA . PHE A 1 89 ? -6.162 4.765 16.211 1.00 83.88 89 PHE A CA 1
ATOM 722 C C . PHE A 1 89 ? -6.359 5.681 17.424 1.00 83.88 89 PHE A C 1
ATOM 724 O O . PHE A 1 89 ? -5.393 6.264 17.908 1.00 83.88 89 PHE A O 1
ATOM 731 N N . ALA A 1 90 ? -7.556 5.695 18.020 1.00 80.94 90 ALA A N 1
ATOM 732 C CA . ALA A 1 90 ? -7.840 6.449 19.243 1.00 80.94 90 ALA A CA 1
ATOM 733 C C . ALA A 1 90 ? -6.976 6.002 20.439 1.00 80.94 90 ALA A C 1
ATOM 735 O O . ALA A 1 90 ? -6.538 6.829 21.236 1.00 80.94 90 ALA A O 1
ATOM 736 N N . ALA A 1 91 ? -6.682 4.701 20.554 1.00 81.44 91 ALA A N 1
ATOM 737 C CA . ALA A 1 91 ? -5.814 4.179 21.610 1.00 81.44 91 ALA A CA 1
ATOM 738 C C . ALA A 1 91 ? -4.343 4.611 21.453 1.00 81.44 91 ALA A C 1
ATOM 740 O O . ALA A 1 91 ? -3.653 4.818 22.452 1.00 81.44 91 ALA A O 1
ATOM 741 N N . HIS A 1 92 ? -3.857 4.744 20.216 1.00 81.81 92 HIS A N 1
ATOM 742 C CA . HIS A 1 92 ? -2.488 5.187 19.935 1.00 81.81 92 HIS A CA 1
ATOM 743 C C . HIS A 1 92 ? -2.341 6.712 19.967 1.00 81.81 92 HIS A C 1
ATOM 745 O O . HIS A 1 92 ? -1.277 7.203 20.346 1.00 81.81 92 HIS A O 1
ATOM 751 N N . PHE A 1 93 ? -3.401 7.445 19.616 1.00 80.88 93 PHE A N 1
ATOM 752 C CA . PHE A 1 93 ? -3.412 8.903 19.491 1.00 80.88 93 PHE A CA 1
ATOM 753 C C . PHE A 1 93 ? -4.545 9.544 20.315 1.00 80.88 93 PHE A C 1
ATOM 755 O O . PHE A 1 93 ? -5.410 10.222 19.761 1.00 80.88 93 PHE A O 1
ATOM 762 N N . PRO A 1 94 ? -4.555 9.393 21.653 1.00 72.31 94 PRO A N 1
ATOM 763 C CA . PRO A 1 94 ? -5.666 9.847 22.498 1.00 72.31 94 PRO A CA 1
ATOM 764 C C . PRO A 1 94 ? -5.872 11.370 22.503 1.00 72.31 94 PRO A C 1
ATOM 766 O O . PRO A 1 94 ? -6.933 11.843 22.895 1.00 72.31 94 PRO A O 1
ATOM 769 N N . LYS A 1 95 ? -4.858 12.141 22.090 1.00 74.56 95 LYS A N 1
ATOM 770 C CA . LYS A 1 95 ? -4.905 13.608 21.986 1.00 74.56 95 LYS A CA 1
ATOM 771 C C . LYS A 1 95 ? -5.052 14.116 20.545 1.00 74.56 95 LYS A C 1
ATOM 773 O O . LYS A 1 95 ? -4.987 15.318 20.332 1.00 74.56 95 LYS A O 1
ATOM 778 N N . GLY A 1 96 ? -5.187 13.223 19.559 1.00 68.69 96 GLY A N 1
ATOM 779 C CA . GLY A 1 96 ? -5.196 13.596 18.138 1.00 68.69 96 GLY A CA 1
ATOM 780 C C . GLY A 1 96 ? -3.844 14.091 17.600 1.00 68.69 96 GLY A C 1
ATOM 781 O O . GLY A 1 96 ? -3.780 14.630 16.502 1.00 68.69 96 GLY A O 1
ATOM 782 N N . GLU A 1 97 ? -2.755 13.923 18.357 1.00 76.00 97 GLU A N 1
ATOM 783 C CA . GLU A 1 97 ? -1.401 14.282 17.926 1.00 76.00 97 GLU A CA 1
ATOM 784 C C . GLU A 1 97 ? -0.756 13.114 17.168 1.00 76.00 97 GLU A C 1
ATOM 786 O O . GLU A 1 97 ? -0.289 12.143 17.769 1.00 76.00 97 GLU A O 1
ATOM 791 N N . TYR A 1 98 ? -0.714 13.212 15.838 1.00 77.69 98 TYR A N 1
ATOM 792 C CA . TYR A 1 98 ? -0.190 12.151 14.964 1.00 77.69 98 TYR A CA 1
ATOM 793 C C . TYR A 1 98 ? 1.303 12.285 14.650 1.00 77.69 98 TYR A C 1
ATOM 795 O O . TYR A 1 98 ? 1.882 11.394 14.040 1.00 77.69 98 TYR A O 1
ATOM 803 N N . SER A 1 99 ? 1.956 13.366 15.082 1.00 75.88 99 SER A N 1
ATOM 804 C CA . SER A 1 99 ? 3.361 13.664 14.765 1.00 75.88 99 SER A CA 1
ATOM 805 C C . SER A 1 99 ? 4.368 12.745 15.467 1.00 75.88 99 SER A C 1
ATOM 807 O O . SER A 1 99 ? 5.521 12.654 15.049 1.00 75.88 99 SER A O 1
ATOM 809 N N . HIS A 1 100 ? 3.959 12.030 16.519 1.00 82.38 100 HIS A N 1
ATOM 810 C CA . HIS A 1 100 ? 4.865 11.188 17.293 1.00 82.38 100 HIS A CA 1
ATOM 811 C C . HIS A 1 100 ? 5.214 9.885 16.549 1.00 82.38 100 HIS A C 1
ATOM 813 O O . HIS A 1 100 ? 4.476 8.896 16.595 1.00 82.38 100 HIS A O 1
ATOM 819 N N . GLU A 1 101 ? 6.412 9.823 15.966 1.00 83.31 101 GLU A N 1
ATOM 820 C CA . GLU A 1 101 ? 6.904 8.696 15.155 1.00 83.31 101 GLU A CA 1
ATOM 821 C C . GLU A 1 101 ? 6.772 7.329 15.851 1.00 83.31 101 GLU A C 1
ATOM 823 O O . GLU A 1 101 ? 6.232 6.377 15.289 1.00 83.31 101 GLU A O 1
ATOM 828 N N . GLY A 1 102 ? 7.176 7.228 17.122 1.00 83.88 102 GLY A N 1
ATOM 829 C CA . GLY A 1 102 ? 7.055 5.975 17.874 1.00 83.88 102 GLY A CA 1
ATOM 830 C C . GLY A 1 102 ? 5.609 5.483 18.053 1.00 83.88 102 GLY A C 1
ATOM 831 O O . GLY A 1 102 ? 5.379 4.275 18.100 1.00 83.88 102 GLY A O 1
ATOM 832 N N . ALA A 1 103 ? 4.628 6.389 18.137 1.00 82.25 103 ALA A N 1
ATOM 833 C CA . ALA A 1 103 ? 3.215 6.037 18.240 1.00 82.25 103 ALA A CA 1
ATOM 834 C C . ALA A 1 103 ? 2.668 5.599 16.876 1.00 82.25 103 ALA A C 1
ATOM 836 O O . ALA A 1 103 ? 2.010 4.562 16.808 1.00 82.25 103 ALA A O 1
ATOM 837 N N . ARG A 1 104 ? 3.047 6.300 15.795 1.00 86.75 104 ARG A N 1
ATOM 838 C CA . ARG A 1 104 ? 2.764 5.892 14.409 1.00 86.75 104 ARG A CA 1
ATOM 839 C C . ARG A 1 104 ? 3.284 4.491 14.123 1.00 86.75 104 ARG A C 1
ATOM 841 O O . ARG A 1 104 ? 2.524 3.636 13.682 1.00 86.75 104 ARG A O 1
ATOM 848 N N . ASN A 1 105 ? 4.548 4.218 14.437 1.00 86.75 105 ASN A N 1
ATOM 849 C CA . ASN A 1 105 ? 5.153 2.912 14.188 1.00 86.75 105 ASN A CA 1
ATOM 850 C C . ASN A 1 105 ? 4.408 1.786 14.920 1.00 86.75 105 ASN A C 1
ATOM 852 O O . ASN A 1 105 ? 4.093 0.770 14.307 1.00 86.75 105 ASN A O 1
ATOM 856 N N . ARG A 1 106 ? 4.052 1.977 16.198 1.00 85.81 106 ARG A N 1
ATOM 857 C CA . ARG A 1 106 ? 3.248 0.992 16.943 1.00 85.81 106 ARG A CA 1
ATOM 858 C C . ARG A 1 106 ? 1.842 0.826 16.372 1.00 85.81 106 ARG A C 1
ATOM 860 O O . ARG A 1 106 ? 1.362 -0.304 16.290 1.00 85.81 106 ARG A O 1
ATOM 867 N N . PHE A 1 107 ? 1.206 1.921 15.959 1.00 89.88 107 PHE A N 1
ATOM 868 C CA . PHE A 1 107 ? -0.111 1.884 15.335 1.00 89.88 107 PHE A CA 1
ATOM 869 C C . PHE A 1 107 ? -0.082 1.026 14.067 1.00 89.88 107 PHE A C 1
ATOM 871 O O . PHE A 1 107 ? -0.833 0.057 13.988 1.00 89.88 107 PHE A O 1
ATOM 878 N N . PHE A 1 108 ? 0.833 1.305 13.134 1.00 87.00 108 PHE A N 1
ATOM 879 C CA . PHE A 1 108 ? 0.934 0.555 11.881 1.00 87.00 108 PHE A CA 1
ATOM 880 C C . PHE A 1 108 ? 1.286 -0.919 12.103 1.00 87.00 108 PHE A C 1
ATOM 882 O O . PHE A 1 108 ? 0.602 -1.785 11.567 1.00 87.00 108 PHE A O 1
ATOM 889 N N . VAL A 1 109 ? 2.287 -1.210 12.943 1.00 86.56 109 VAL A N 1
ATOM 890 C CA . VAL A 1 109 ? 2.739 -2.588 13.219 1.00 86.56 109 VAL A CA 1
ATOM 891 C C . VAL A 1 109 ? 1.664 -3.422 13.911 1.00 86.56 109 VAL A C 1
ATOM 893 O O . VAL A 1 109 ? 1.562 -4.618 13.665 1.00 86.56 109 VAL A O 1
ATOM 896 N N . SER A 1 110 ? 0.872 -2.821 14.799 1.00 85.62 110 SER A N 1
ATOM 897 C CA . SER A 1 110 ? -0.173 -3.569 15.495 1.00 85.62 110 SER A CA 1
ATOM 898 C C . SER A 1 110 ? -1.443 -3.711 14.660 1.00 85.62 110 SER A C 1
ATOM 900 O O . SER A 1 110 ? -2.115 -4.730 14.784 1.00 85.62 110 SER A O 1
ATOM 902 N N . THR A 1 111 ? -1.800 -2.710 13.850 1.00 85.19 111 THR A N 1
ATOM 903 C CA . THR A 1 111 ? -3.129 -2.575 13.218 1.00 85.19 111 THR A CA 1
ATOM 904 C C . THR A 1 111 ? -3.241 -3.243 11.852 1.00 85.19 111 THR A C 1
ATOM 906 O O . THR A 1 111 ? -4.319 -3.736 11.517 1.00 85.19 111 THR A O 1
ATOM 909 N N . PHE A 1 112 ? -2.153 -3.287 11.083 1.00 81.56 112 PHE A N 1
ATOM 910 C CA . PHE A 1 112 ? -2.141 -3.875 9.747 1.00 81.56 112 PHE A CA 1
ATOM 911 C C . PHE A 1 112 ? -1.364 -5.199 9.770 1.00 81.56 112 PHE A C 1
ATOM 913 O O . PHE A 1 112 ? -0.260 -5.241 10.314 1.00 81.56 112 PHE A O 1
ATOM 920 N N . PRO A 1 113 ? -1.900 -6.287 9.187 1.00 82.75 113 PRO A N 1
ATOM 921 C CA . PRO A 1 113 ? -1.210 -7.575 9.121 1.00 82.75 113 PRO A CA 1
ATOM 922 C C . PRO A 1 113 ? -0.083 -7.593 8.074 1.00 82.75 113 PRO A C 1
ATOM 924 O O . PRO A 1 113 ? 0.615 -8.594 7.933 1.00 82.75 113 PRO A O 1
ATOM 927 N N . PHE A 1 114 ? 0.104 -6.490 7.351 1.00 81.19 114 PHE A N 1
ATOM 928 C CA . PHE A 1 114 ? 1.125 -6.282 6.333 1.00 81.19 114 PHE A CA 1
ATOM 929 C C . PHE A 1 114 ? 1.843 -4.947 6.555 1.00 81.19 114 PHE A C 1
ATOM 931 O O . PHE A 1 114 ? 1.368 -4.055 7.262 1.00 81.19 114 PHE A O 1
ATOM 938 N N . MET A 1 115 ? 3.027 -4.812 5.960 1.00 79.19 115 MET A N 1
ATOM 939 C CA . MET A 1 115 ? 3.836 -3.607 6.094 1.00 79.19 115 MET A CA 1
ATOM 940 C C . MET A 1 115 ? 3.302 -2.499 5.185 1.00 79.19 115 MET A C 1
ATOM 942 O O . MET A 1 115 ? 3.318 -2.649 3.970 1.00 79.19 115 MET A O 1
ATOM 946 N N . ILE A 1 116 ? 2.905 -1.368 5.774 1.00 77.19 116 ILE A N 1
ATOM 947 C CA . ILE A 1 116 ? 2.574 -0.152 5.020 1.00 77.19 116 ILE A CA 1
ATOM 948 C C . ILE A 1 116 ? 3.868 0.613 4.686 1.00 77.19 116 ILE A C 1
ATOM 950 O O . ILE A 1 116 ? 4.592 0.974 5.636 1.00 77.19 116 ILE A O 1
ATOM 954 N N . PRO A 1 117 ? 4.156 0.874 3.392 1.00 78.12 117 PRO A N 1
ATOM 955 C CA . PRO A 1 117 ? 5.257 1.726 2.947 1.00 78.12 117 PRO A CA 1
ATOM 956 C C . PRO A 1 117 ? 5.247 3.084 3.647 1.00 78.12 117 PRO A C 1
ATOM 958 O O . PRO A 1 117 ? 4.186 3.625 3.945 1.00 78.12 117 PRO A O 1
ATOM 961 N N . LEU A 1 118 ? 6.427 3.613 3.977 1.00 76.56 118 LEU A N 1
ATOM 962 C CA . LEU A 1 118 ? 6.549 4.822 4.800 1.00 76.56 118 LEU A CA 1
ATOM 963 C C . LEU A 1 118 ? 5.907 6.055 4.148 1.00 76.56 118 LEU A C 1
ATOM 965 O O . LEU A 1 118 ? 5.319 6.864 4.861 1.00 76.56 118 LEU A O 1
ATOM 969 N N . ASP A 1 119 ? 6.002 6.164 2.827 1.00 75.44 119 ASP A N 1
ATOM 970 C CA . ASP A 1 119 ? 5.413 7.220 1.999 1.00 75.44 119 ASP A CA 1
ATOM 971 C C . ASP A 1 119 ? 3.878 7.205 2.029 1.00 75.44 119 ASP A C 1
ATOM 973 O O . ASP A 1 119 ? 3.259 8.261 2.091 1.00 75.44 119 ASP A O 1
ATOM 977 N N . LEU A 1 120 ? 3.268 6.024 2.127 1.00 78.62 120 LEU A N 1
ATOM 978 C CA . LEU A 1 120 ? 1.815 5.851 2.240 1.00 78.62 120 LEU A CA 1
ATOM 979 C C . LEU A 1 120 ? 1.243 6.128 3.636 1.00 78.62 120 LEU A C 1
ATOM 981 O O . LEU A 1 120 ? 0.034 6.289 3.805 1.00 78.62 120 LEU A O 1
ATOM 985 N N . ARG A 1 121 ? 2.076 6.123 4.683 1.00 86.00 121 ARG A N 1
ATOM 986 C CA . ARG A 1 121 ? 1.580 6.175 6.069 1.00 86.00 121 ARG A CA 1
ATOM 987 C C . ARG A 1 121 ? 0.875 7.479 6.411 1.00 86.00 121 ARG A C 1
ATOM 989 O O . ARG A 1 121 ? -0.019 7.455 7.251 1.00 86.00 121 ARG A O 1
ATOM 996 N N . GLU A 1 122 ? 1.284 8.595 5.817 1.00 85.38 122 GLU A N 1
ATOM 997 C CA . GLU A 1 122 ? 0.624 9.878 6.076 1.00 85.38 122 GLU A CA 1
ATOM 998 C C . GLU A 1 122 ? -0.797 9.879 5.519 1.00 85.38 122 GLU A C 1
ATOM 1000 O O . GLU A 1 122 ? -1.745 10.096 6.265 1.00 85.38 122 GLU A O 1
ATOM 1005 N N . GLU A 1 123 ? -0.953 9.497 4.256 1.00 82.44 123 GLU A N 1
ATOM 1006 C CA . GLU A 1 123 ? -2.255 9.425 3.593 1.00 82.44 123 GLU A CA 1
ATOM 1007 C C . GLU A 1 123 ? -3.203 8.442 4.291 1.00 82.44 123 GLU A C 1
ATOM 1009 O O . GLU A 1 123 ? -4.389 8.715 4.447 1.00 82.44 123 GLU A O 1
ATOM 1014 N N . VAL A 1 124 ? -2.687 7.315 4.798 1.00 85.06 124 VAL A N 1
ATOM 1015 C CA . VAL A 1 124 ? -3.490 6.378 5.599 1.00 85.06 124 VAL A CA 1
ATOM 1016 C C . VAL A 1 124 ? -3.962 7.014 6.910 1.00 85.06 124 VAL A C 1
ATOM 1018 O O . VAL A 1 124 ? -5.108 6.804 7.309 1.00 85.06 124 VAL A O 1
ATOM 1021 N N . ILE A 1 125 ? -3.110 7.785 7.595 1.00 86.06 125 ILE A N 1
ATOM 1022 C CA . ILE A 1 125 ? -3.501 8.517 8.810 1.00 86.06 125 ILE A CA 1
ATOM 1023 C C . ILE A 1 125 ? -4.575 9.554 8.477 1.00 86.06 125 ILE A C 1
ATOM 1025 O O . ILE A 1 125 ? -5.585 9.606 9.178 1.00 86.06 125 ILE A O 1
ATOM 1029 N N . GLU A 1 126 ? -4.386 10.339 7.417 1.00 82.81 126 GLU A N 1
ATOM 1030 C CA . GLU A 1 126 ? -5.350 11.346 6.964 1.00 82.81 126 GLU A CA 1
ATOM 1031 C C . GLU A 1 126 ? -6.694 10.710 6.597 1.00 82.81 126 GLU A C 1
ATOM 1033 O O . GLU A 1 126 ? -7.746 11.168 7.051 1.00 82.81 126 GLU A O 1
ATOM 1038 N N . LEU A 1 127 ? -6.668 9.595 5.864 1.00 81.38 127 LEU A N 1
ATOM 1039 C CA . LEU A 1 127 ? -7.858 8.830 5.512 1.00 81.38 127 LEU A CA 1
ATOM 1040 C C . LEU A 1 127 ? -8.592 8.351 6.770 1.00 81.38 127 LEU A C 1
ATOM 1042 O O . LEU A 1 127 ? -9.789 8.590 6.912 1.00 81.38 127 LEU A O 1
ATOM 1046 N N . ILE A 1 128 ? -7.897 7.738 7.729 1.00 83.06 128 ILE A N 1
ATOM 1047 C CA . ILE A 1 128 ? -8.512 7.263 8.979 1.00 83.06 128 ILE A CA 1
ATOM 1048 C C . ILE A 1 128 ? -9.056 8.427 9.817 1.00 83.06 128 ILE A C 1
ATOM 1050 O O . ILE A 1 128 ? -10.159 8.329 10.362 1.00 83.06 128 ILE A O 1
ATOM 1054 N N . ALA A 1 129 ? -8.323 9.539 9.899 1.00 75.44 129 ALA A N 1
ATOM 1055 C CA . ALA A 1 129 ? -8.769 10.741 10.594 1.00 75.44 129 ALA A CA 1
ATOM 1056 C C . ALA A 1 129 ? -10.041 11.321 9.952 1.00 75.44 129 ALA A C 1
ATOM 1058 O O . ALA A 1 129 ? -10.959 11.717 10.672 1.00 75.44 129 ALA A O 1
ATOM 1059 N N . SER A 1 130 ? -10.141 11.294 8.618 1.00 70.94 130 SER A N 1
ATOM 1060 C CA . SER A 1 130 ? -11.333 11.731 7.881 1.00 70.94 130 SER A CA 1
ATOM 1061 C C . SER A 1 130 ? -12.555 10.840 8.143 1.00 70.94 130 SER A C 1
ATOM 1063 O O . SER A 1 130 ? -13.670 11.345 8.266 1.00 70.94 130 SER A O 1
ATOM 1065 N N . ILE A 1 131 ? -12.348 9.529 8.336 1.00 70.25 131 ILE A N 1
ATOM 1066 C CA . ILE A 1 131 ? -13.406 8.588 8.737 1.00 70.25 131 ILE A CA 1
ATOM 1067 C C . ILE A 1 131 ? -13.868 8.899 10.173 1.00 70.25 131 ILE A C 1
ATOM 1069 O O . ILE A 1 131 ? -15.065 8.906 10.461 1.00 70.25 131 ILE A O 1
ATOM 1073 N N . GLY A 1 132 ? -12.926 9.169 11.084 1.00 53.31 132 GLY A N 1
ATOM 1074 C CA . GLY A 1 132 ? -13.202 9.464 12.494 1.00 53.31 132 GLY A CA 1
ATOM 1075 C C . GLY A 1 132 ? -13.876 10.820 12.745 1.00 53.31 132 GLY A C 1
ATOM 1076 O O . GLY A 1 132 ? -14.641 10.951 13.700 1.00 53.31 132 GLY A O 1
ATOM 1077 N N . ALA A 1 133 ? -13.652 11.809 11.873 1.00 43.12 133 ALA A N 1
ATOM 1078 C CA . ALA A 1 133 ? -14.243 13.147 11.966 1.00 43.12 133 ALA A CA 1
ATOM 1079 C C . ALA A 1 133 ? -15.764 13.192 11.680 1.00 43.12 133 ALA A C 1
ATOM 1081 O O . ALA A 1 133 ? -16.399 14.212 11.933 1.00 43.12 133 ALA A O 1
ATOM 1082 N N . LEU A 1 134 ? -16.378 12.086 11.236 1.00 34.81 134 LEU A N 1
ATOM 1083 C CA . LEU A 1 134 ? -17.830 11.953 11.026 1.00 34.81 134 LEU A CA 1
ATOM 1084 C C . LEU A 1 134 ? -18.627 11.521 12.276 1.00 34.81 134 LEU A C 1
ATOM 1086 O O . LEU A 1 134 ? -19.790 11.133 12.166 1.00 34.81 134 LEU A O 1
ATOM 1090 N N . ARG A 1 135 ? -18.055 11.595 13.486 1.00 35.97 135 ARG A N 1
ATOM 1091 C CA . ARG A 1 135 ? -18.804 11.364 14.739 1.00 35.97 135 ARG A CA 1
ATOM 1092 C C . ARG A 1 135 ? -18.546 12.422 15.810 1.00 35.97 135 ARG A C 1
ATOM 1094 O O . ARG A 1 135 ? -18.036 12.086 16.869 1.00 35.97 135 ARG A O 1
ATOM 1101 N N . GLN A 1 136 ? -18.975 13.659 15.567 1.00 34.28 136 GLN A N 1
ATOM 1102 C CA . GLN A 1 136 ? -19.763 14.483 16.511 1.00 34.28 136 GLN A CA 1
ATOM 1103 C C . GLN A 1 136 ? -20.593 15.469 15.661 1.00 34.28 136 GLN A C 1
ATOM 1105 O O . GLN A 1 136 ? -20.000 16.035 14.744 1.00 34.28 136 GLN A O 1
ATOM 1110 N N . PRO A 1 137 ? -21.911 15.689 15.890 1.00 38.94 137 PRO A N 1
ATOM 1111 C CA . PRO A 1 137 ? -22.566 15.769 17.204 1.00 38.94 137 PRO A CA 1
ATOM 1112 C C . PRO A 1 137 ? -23.939 15.048 17.333 1.00 38.94 137 PRO A C 1
ATOM 1114 O O . PRO A 1 137 ? -24.578 14.717 16.346 1.00 38.94 137 PRO A O 1
ATOM 1117 N N . HIS A 1 138 ? -24.362 14.835 18.589 1.00 36.16 138 HIS A N 1
ATOM 1118 C CA . HIS A 1 138 ? -25.721 14.541 19.093 1.00 36.16 138 HIS A CA 1
ATOM 1119 C C . HIS A 1 138 ? -26.678 13.671 18.248 1.00 36.16 138 HIS A C 1
ATOM 1121 O O . HIS A 1 138 ? -27.344 14.170 17.356 1.00 36.16 138 HIS A O 1
ATOM 1127 N N . ASP A 1 139 ? -26.877 12.412 18.648 1.00 31.27 139 ASP A N 1
ATOM 1128 C CA . ASP A 1 139 ? -28.136 12.001 19.287 1.00 31.27 139 ASP A CA 1
ATOM 1129 C C . ASP A 1 139 ? -28.005 10.588 19.866 1.00 31.27 139 ASP A C 1
ATOM 1131 O O . ASP A 1 139 ? -27.328 9.712 19.321 1.00 31.27 139 ASP A O 1
ATOM 1135 N N . HIS A 1 140 ? -28.626 10.373 21.018 1.00 42.56 140 HIS A N 1
ATOM 1136 C CA . HIS A 1 140 ? -28.672 9.073 21.665 1.00 42.56 140 HIS A CA 1
ATOM 1137 C C . HIS A 1 140 ? -29.514 8.099 20.829 1.00 42.56 140 HIS A C 1
ATOM 1139 O O . HIS A 1 140 ? -30.733 8.222 20.784 1.00 42.56 140 HIS A O 1
ATOM 1145 N N . SER A 1 141 ? -28.891 7.066 20.255 1.00 33.50 141 SER A N 1
ATOM 1146 C CA . SER A 1 141 ? -29.574 5.780 20.104 1.00 33.50 141 SER A CA 1
ATOM 1147 C C . SER A 1 141 ? -28.988 4.793 21.107 1.00 33.50 141 SER A C 1
ATOM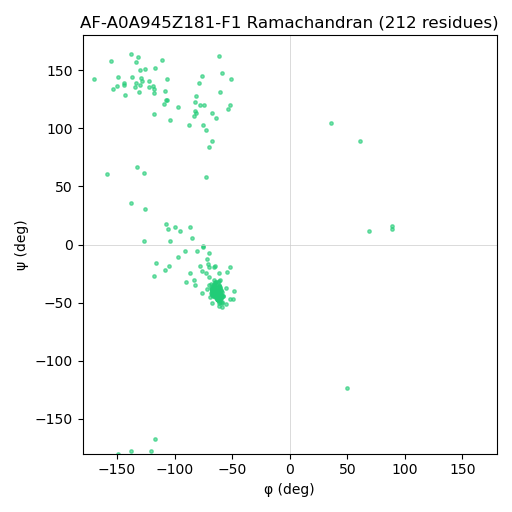 1149 O O . SER A 1 141 ? -27.778 4.621 21.271 1.00 33.50 141 SER A O 1
ATOM 1151 N N . SER A 1 142 ? -29.916 4.275 21.892 1.00 41.66 142 SER A N 1
ATOM 1152 C CA . SER A 1 142 ? -29.752 3.444 23.065 1.00 41.66 142 SER A CA 1
ATOM 1153 C C . SER A 1 142 ? -29.191 2.074 22.689 1.00 41.66 142 SER A C 1
ATOM 1155 O O . SER A 1 142 ? -29.956 1.146 22.474 1.00 41.66 142 SER A O 1
ATOM 1157 N N . GLU A 1 143 ? -27.867 1.949 22.654 1.00 32.75 143 GLU A N 1
ATOM 1158 C CA . GLU A 1 143 ? -27.151 0.676 22.824 1.00 32.75 143 GLU A CA 1
ATOM 1159 C C . GLU A 1 143 ? -25.700 0.945 23.264 1.00 32.75 143 GLU A C 1
ATOM 1161 O O . GLU A 1 143 ? -24.708 0.640 22.605 1.00 32.75 143 GLU A O 1
ATOM 1166 N N . TYR A 1 144 ? -25.560 1.592 24.423 1.00 34.41 144 TYR A N 1
ATOM 1167 C CA . TYR A 1 144 ? -24.276 1.676 25.109 1.00 34.41 144 TYR A CA 1
ATOM 1168 C C . TYR A 1 144 ? -23.953 0.302 25.703 1.00 34.41 144 TYR A C 1
ATOM 1170 O O . TYR A 1 144 ? -24.439 -0.042 26.779 1.00 34.41 144 TYR A O 1
ATOM 1178 N N . ILE A 1 145 ? -23.122 -0.484 25.015 1.00 34.34 145 ILE A N 1
ATOM 1179 C CA . ILE A 1 145 ? -22.428 -1.615 25.635 1.00 34.34 145 ILE A CA 1
ATOM 1180 C C . ILE A 1 145 ? -21.206 -1.029 26.357 1.00 34.34 145 ILE A C 1
ATOM 1182 O O . ILE A 1 145 ? -20.297 -0.513 25.699 1.00 34.34 145 ILE A O 1
ATOM 1186 N N . PRO A 1 146 ? -21.142 -1.071 27.701 1.00 32.59 146 PRO A N 1
ATOM 1187 C CA . PRO A 1 146 ? -20.003 -0.540 28.431 1.00 32.59 146 PRO A CA 1
ATOM 1188 C C . PRO A 1 146 ? -18.722 -1.273 28.022 1.00 32.59 146 PRO A C 1
ATOM 1190 O O . PRO A 1 146 ? -18.654 -2.504 28.066 1.00 32.59 146 PRO A O 1
ATOM 1193 N N . ILE A 1 147 ? -17.667 -0.515 27.706 1.00 38.16 147 ILE A N 1
ATOM 1194 C CA . ILE A 1 147 ? -16.304 -1.005 27.420 1.00 38.16 147 ILE A CA 1
ATOM 1195 C C . ILE A 1 147 ? -15.637 -1.471 28.733 1.00 38.16 147 ILE A C 1
ATOM 1197 O O . ILE A 1 147 ? -14.601 -0.979 29.176 1.00 38.16 147 ILE A O 1
ATOM 1201 N N . ARG A 1 148 ? -16.270 -2.430 29.410 1.00 35.31 148 ARG A N 1
ATOM 1202 C CA . ARG A 1 148 ? -15.685 -3.221 30.498 1.00 35.31 148 ARG A CA 1
ATOM 1203 C C . ARG A 1 148 ? -15.805 -4.732 30.281 1.00 35.31 148 ARG A C 1
ATOM 1205 O O . ARG A 1 148 ? -15.313 -5.471 31.123 1.00 35.31 148 ARG A O 1
ATOM 1212 N N . ILE A 1 149 ? -16.346 -5.203 29.149 1.00 37.94 149 ILE A N 1
ATOM 1213 C CA . ILE A 1 149 ? -16.521 -6.648 28.874 1.00 37.94 149 ILE A CA 1
ATOM 1214 C C . ILE A 1 149 ? -15.884 -7.095 27.542 1.00 37.94 149 ILE A C 1
ATOM 1216 O O . ILE A 1 149 ? -16.350 -8.029 26.914 1.00 37.94 149 ILE A O 1
ATOM 1220 N N . LEU A 1 150 ? -14.792 -6.467 27.088 1.00 34.72 150 LEU A N 1
ATOM 1221 C CA . LEU A 1 150 ? -13.988 -7.004 25.968 1.00 34.72 150 LEU A CA 1
ATOM 1222 C C . LEU A 1 150 ? -12.475 -6.883 26.205 1.00 34.72 150 LEU A C 1
ATOM 1224 O O . LEU A 1 150 ? -11.689 -6.687 25.283 1.00 34.72 150 LEU A O 1
ATOM 1228 N N . LYS A 1 151 ? -12.030 -7.038 27.455 1.00 30.58 151 LYS A N 1
ATOM 1229 C CA . LYS A 1 151 ? -10.736 -7.698 27.648 1.00 30.58 151 LYS A CA 1
ATOM 1230 C C . LYS A 1 151 ? -11.034 -9.191 27.565 1.00 30.58 151 LYS A C 1
ATOM 1232 O O . LYS A 1 151 ? -11.914 -9.626 28.308 1.00 30.58 151 LYS A O 1
ATOM 1237 N N . PRO A 1 152 ? -10.339 -9.978 26.727 1.00 36.44 152 PRO A N 1
ATOM 1238 C CA . PRO A 1 152 ? -10.320 -11.414 26.941 1.00 36.44 152 PRO A CA 1
ATOM 1239 C C . PRO A 1 152 ? -9.912 -11.614 28.401 1.00 36.44 152 PRO A C 1
ATOM 1241 O O . PRO A 1 152 ? -8.868 -11.105 28.832 1.00 36.44 152 PRO A O 1
ATOM 1244 N N . ILE A 1 153 ? -10.772 -12.251 29.193 1.00 37.50 153 ILE A N 1
ATOM 1245 C CA . ILE A 1 153 ? -10.391 -12.710 30.523 1.00 37.50 153 ILE A CA 1
ATOM 1246 C C . ILE A 1 153 ? -9.432 -13.862 30.255 1.00 37.50 153 ILE A C 1
ATOM 1248 O O . ILE A 1 153 ? -9.842 -15.009 30.163 1.00 37.50 153 ILE A O 1
ATOM 1252 N N . TYR A 1 154 ? -8.161 -13.533 30.031 1.00 38.38 154 TYR A N 1
ATOM 1253 C CA . TYR A 1 154 ? -7.110 -14.531 29.997 1.00 38.38 154 TYR A CA 1
ATOM 1254 C C . TYR A 1 154 ? -7.036 -15.122 31.395 1.00 38.38 154 TYR A C 1
ATOM 1256 O O . TYR A 1 154 ? -6.613 -14.436 32.336 1.00 38.38 154 TYR A O 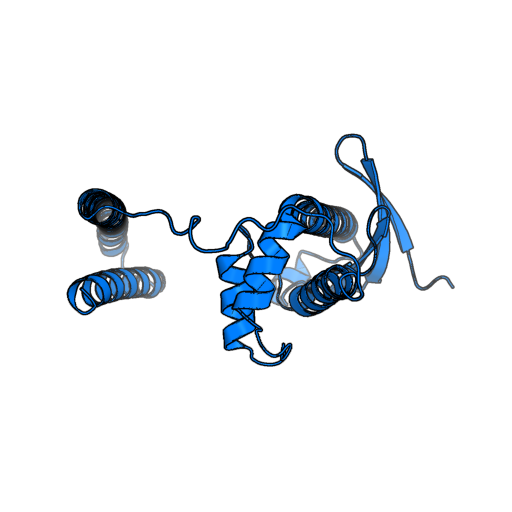1
ATOM 1264 N N . THR A 1 155 ? -7.469 -16.369 31.527 1.00 46.53 155 THR A N 1
ATOM 1265 C CA . THR A 1 155 ? -7.199 -17.154 32.725 1.00 46.53 155 THR A CA 1
ATOM 1266 C C . THR A 1 155 ? -5.682 -17.317 32.875 1.00 46.53 155 THR A C 1
ATOM 1268 O O . THR A 1 155 ? -4.913 -17.077 31.937 1.00 46.53 155 THR A O 1
ATOM 1271 N N . HIS A 1 156 ? -5.213 -17.672 34.073 1.00 50.38 156 HIS A N 1
ATOM 1272 C CA . HIS A 1 156 ? -3.788 -17.953 34.273 1.00 50.38 156 HIS A CA 1
ATOM 1273 C C . HIS A 1 156 ? -3.311 -19.047 33.297 1.00 50.38 156 HIS A C 1
ATOM 1275 O O . HIS A 1 156 ? -2.256 -18.910 32.679 1.00 50.38 156 HIS A O 1
ATOM 1281 N N . ASP A 1 157 ? -4.177 -20.030 33.046 1.00 49.38 157 ASP A N 1
ATOM 1282 C CA . ASP A 1 157 ? -3.951 -21.139 32.122 1.00 49.38 157 ASP A CA 1
ATOM 1283 C C . ASP A 1 157 ? -3.874 -20.695 30.651 1.00 49.38 157 ASP A C 1
ATOM 1285 O O . ASP A 1 157 ? -3.050 -21.218 29.896 1.00 49.38 157 ASP A O 1
ATOM 1289 N N . ASP A 1 158 ? -4.647 -19.684 30.231 1.00 48.88 158 ASP A N 1
ATOM 1290 C CA . ASP A 1 158 ? -4.552 -19.119 28.875 1.00 48.88 158 ASP A CA 1
ATOM 1291 C C . ASP A 1 158 ? -3.219 -18.392 28.659 1.00 48.88 158 ASP A C 1
ATOM 1293 O O . ASP A 1 158 ? -2.608 -18.487 27.590 1.00 48.88 158 ASP A O 1
ATOM 1297 N N . ARG A 1 159 ? -2.733 -17.679 29.685 1.00 50.94 159 ARG A N 1
ATOM 1298 C CA . ARG A 1 159 ? -1.433 -16.994 29.633 1.00 50.94 159 ARG A CA 1
ATOM 1299 C C . ARG A 1 159 ? -0.294 -17.996 29.576 1.00 50.94 159 ARG A C 1
ATOM 1301 O O . ARG A 1 159 ? 0.634 -17.798 28.795 1.00 50.94 159 ARG A O 1
ATOM 1308 N N . ASP A 1 160 ? -0.367 -19.061 30.362 1.00 52.66 160 ASP A N 1
ATOM 1309 C CA . ASP A 1 160 ? 0.655 -20.104 30.381 1.00 52.66 160 ASP A CA 1
ATOM 1310 C C . ASP A 1 160 ? 0.641 -20.935 29.089 1.00 52.66 160 ASP A C 1
ATOM 1312 O O . ASP A 1 160 ? 1.705 -21.258 28.554 1.00 52.66 160 ASP A O 1
ATOM 1316 N N . SER A 1 161 ? -0.535 -21.162 28.496 1.00 57.59 161 SER A N 1
ATOM 1317 C CA . SER A 1 161 ? -0.684 -21.814 27.187 1.00 57.59 161 SER A CA 1
ATOM 1318 C C . SER A 1 161 ? -0.122 -20.966 26.041 1.00 57.59 161 SER A C 1
ATOM 1320 O O . SER A 1 161 ? 0.621 -21.476 25.200 1.00 57.59 161 SER A O 1
ATOM 1322 N N . GLN A 1 162 ? -0.392 -19.657 26.026 1.00 50.72 162 GLN A N 1
ATOM 1323 C CA . GLN A 1 162 ? 0.191 -18.740 25.040 1.00 50.72 162 GLN A CA 1
ATOM 1324 C C . GLN A 1 162 ? 1.703 -18.576 25.230 1.00 50.72 162 GLN A C 1
ATOM 1326 O O . GLN A 1 162 ? 2.452 -18.583 24.252 1.00 50.72 162 GLN A O 1
ATOM 1331 N N . ARG A 1 163 ? 2.178 -18.490 26.480 1.00 57.81 163 ARG A N 1
ATOM 1332 C CA . ARG A 1 163 ? 3.614 -18.471 26.802 1.00 57.81 163 ARG A CA 1
ATOM 1333 C C . ARG A 1 163 ? 4.308 -19.728 26.302 1.00 57.81 163 ARG A C 1
ATOM 1335 O O . ARG A 1 163 ? 5.379 -19.626 25.709 1.00 57.81 163 ARG A O 1
ATOM 1342 N N . LYS A 1 164 ? 3.695 -20.895 26.505 1.00 67.56 164 LYS A N 1
ATOM 1343 C CA . LYS A 1 164 ? 4.208 -22.171 26.005 1.00 67.56 164 LYS A CA 1
ATOM 1344 C C . LYS A 1 164 ? 4.270 -22.182 24.479 1.00 67.56 164 LYS A C 1
ATOM 1346 O O . LYS A 1 164 ? 5.328 -22.474 23.940 1.00 67.56 164 LYS A O 1
ATOM 1351 N N . ALA A 1 165 ? 3.207 -21.763 23.792 1.00 57.69 165 ALA A N 1
ATOM 1352 C CA . ALA A 1 165 ? 3.184 -21.699 22.330 1.00 57.69 165 ALA A CA 1
ATOM 1353 C C . ALA A 1 165 ? 4.278 -20.775 21.761 1.00 57.69 165 ALA A C 1
ATOM 1355 O O . ALA A 1 165 ? 5.002 -21.159 20.845 1.00 57.69 165 ALA A O 1
ATOM 1356 N N . VAL A 1 166 ? 4.457 -19.581 22.337 1.00 52.41 166 VAL A N 1
ATOM 1357 C CA . VAL A 1 166 ? 5.514 -18.645 21.917 1.00 52.41 166 VAL A CA 1
ATOM 1358 C C . VAL A 1 166 ? 6.905 -19.211 22.208 1.00 52.41 166 VAL A C 1
ATOM 1360 O O . VAL A 1 166 ? 7.794 -19.125 21.361 1.00 52.41 166 VAL A O 1
ATOM 1363 N N . LYS A 1 167 ? 7.100 -19.837 23.374 1.00 60.12 167 LYS A N 1
ATOM 1364 C CA . LYS A 1 167 ? 8.366 -20.482 23.742 1.00 60.12 167 LYS A CA 1
ATOM 1365 C C . LYS A 1 167 ? 8.705 -21.641 22.805 1.00 60.12 167 LYS A C 1
ATOM 1367 O O . LYS A 1 167 ? 9.843 -21.731 22.356 1.00 60.12 167 LYS A O 1
ATOM 1372 N N . ASP A 1 168 ? 7.733 -22.479 22.462 1.00 62.81 168 ASP A N 1
ATOM 1373 C CA . ASP A 1 168 ? 7.918 -23.617 21.560 1.00 62.81 168 ASP A CA 1
ATOM 1374 C C . ASP A 1 168 ? 8.276 -23.147 20.139 1.00 62.81 168 ASP A C 1
ATOM 1376 O O . ASP A 1 168 ? 9.168 -23.713 19.503 1.00 62.81 168 ASP A O 1
ATOM 1380 N N . VAL A 1 169 ? 7.660 -22.057 19.662 1.00 60.47 169 VAL A N 1
ATOM 1381 C CA . VAL A 1 169 ? 8.014 -21.421 18.381 1.00 60.47 169 VAL A CA 1
ATOM 1382 C C . VAL A 1 169 ? 9.436 -20.856 18.410 1.00 60.47 169 VAL A C 1
ATOM 1384 O O . VAL A 1 169 ? 10.197 -21.083 17.469 1.00 60.47 169 VAL A O 1
ATOM 1387 N N . LEU A 1 170 ? 9.829 -20.172 19.490 1.00 55.75 170 LEU A N 1
ATOM 1388 C CA . LEU A 1 170 ? 11.187 -19.637 19.646 1.00 55.75 170 LEU A CA 1
ATOM 1389 C C . LEU A 1 170 ? 12.243 -20.747 19.710 1.00 55.75 170 LEU A C 1
ATOM 1391 O O . LEU A 1 170 ? 13.285 -20.635 19.066 1.00 55.75 170 LEU A O 1
ATOM 1395 N N . VAL A 1 171 ? 11.969 -21.837 20.433 1.00 65.25 171 VAL A N 1
ATOM 1396 C CA . VAL A 1 171 ? 12.852 -23.011 20.491 1.00 65.25 171 VAL A CA 1
ATOM 1397 C C . VAL A 1 171 ? 12.985 -23.640 19.107 1.00 65.25 171 VAL A C 1
ATOM 1399 O O . VAL A 1 171 ? 14.106 -23.872 18.659 1.00 65.25 171 VAL A O 1
ATOM 1402 N N . LYS A 1 172 ? 11.871 -23.844 18.392 1.00 66.44 172 LYS A N 1
ATOM 1403 C CA . LYS A 1 172 ? 11.872 -24.407 17.036 1.00 66.44 172 LYS A CA 1
ATOM 1404 C C . LYS A 1 172 ? 12.676 -23.545 16.060 1.00 66.44 172 LYS A C 1
ATOM 1406 O O . LYS A 1 172 ? 13.509 -24.077 15.333 1.00 66.44 172 LYS A O 1
ATOM 1411 N N . LEU A 1 173 ? 12.476 -22.226 16.079 1.00 59.19 173 LEU A N 1
ATOM 1412 C CA . LEU A 1 173 ? 13.247 -21.285 15.260 1.00 59.19 173 LEU A CA 1
ATOM 1413 C C . LEU A 1 173 ? 14.741 -21.348 15.589 1.00 59.19 173 LEU A C 1
ATOM 1415 O O . LEU A 1 173 ? 15.559 -21.408 14.677 1.00 59.19 173 LEU A O 1
ATOM 1419 N N . ASN A 1 174 ? 15.105 -21.396 16.872 1.00 59.75 174 ASN A N 1
ATOM 1420 C CA . ASN A 1 174 ? 16.501 -21.486 17.294 1.00 59.75 174 ASN A CA 1
ATOM 1421 C C . ASN A 1 174 ? 17.161 -22.808 16.862 1.00 59.75 174 ASN A C 1
ATOM 1423 O O . ASN A 1 174 ? 18.311 -22.812 16.428 1.00 59.75 174 ASN A O 1
ATOM 1427 N N . THR A 1 175 ? 16.436 -23.929 16.933 1.00 67.81 175 THR A N 1
ATOM 1428 C CA . THR A 1 175 ? 16.921 -25.235 16.462 1.00 67.81 175 THR A CA 1
ATOM 1429 C C . THR A 1 175 ? 17.107 -25.260 14.947 1.00 67.81 175 THR A C 1
ATOM 1431 O O . THR A 1 175 ? 18.136 -25.736 14.474 1.00 67.81 175 THR A O 1
ATOM 1434 N N . GLU A 1 176 ? 16.151 -24.732 14.179 1.00 64.31 176 GLU A N 1
ATOM 1435 C CA . GLU A 1 176 ? 16.272 -24.647 12.718 1.00 64.31 176 GLU A CA 1
ATOM 1436 C C . GLU A 1 176 ? 17.435 -23.736 12.309 1.00 64.31 176 GLU A C 1
ATOM 1438 O O . GLU A 1 176 ? 18.274 -24.135 11.506 1.00 64.31 176 GLU A O 1
ATOM 1443 N N . LEU A 1 177 ? 17.571 -22.562 12.933 1.00 62.22 177 LEU A N 1
ATOM 1444 C CA . LEU A 1 177 ? 18.695 -21.649 12.700 1.00 62.22 177 LEU A CA 1
ATOM 1445 C C . LEU A 1 177 ? 20.052 -22.266 13.069 1.00 62.22 177 LEU A C 1
ATOM 1447 O O . LEU A 1 177 ? 21.040 -22.019 12.378 1.00 62.22 177 LEU A O 1
ATOM 1451 N N . GLY A 1 178 ? 20.106 -23.093 14.118 1.00 61.59 178 GLY A N 1
ATOM 1452 C CA . GLY A 1 178 ? 21.304 -23.845 14.496 1.00 61.59 178 GLY A CA 1
ATOM 1453 C C . GLY A 1 178 ? 21.795 -24.780 13.386 1.00 61.59 178 GLY A C 1
ATOM 1454 O O . GLY A 1 178 ? 22.989 -24.805 13.099 1.00 61.59 178 GLY A O 1
ATOM 1455 N N . LYS A 1 179 ? 20.881 -25.462 12.681 1.00 63.84 179 LYS A N 1
ATOM 1456 C CA . LYS A 1 179 ? 21.227 -26.338 11.545 1.00 63.84 179 LYS A CA 1
ATOM 1457 C C . LYS A 1 179 ? 21.871 -25.558 10.398 1.00 63.84 179 LYS A C 1
ATOM 1459 O O . LYS A 1 179 ? 22.875 -25.994 9.840 1.00 63.84 179 LYS A O 1
ATOM 1464 N N . TYR A 1 180 ? 21.329 -24.383 10.072 1.00 57.28 180 TYR A N 1
ATOM 1465 C CA . TYR A 1 180 ? 21.903 -23.510 9.042 1.00 57.28 180 TYR A CA 1
ATOM 1466 C C . TYR A 1 180 ? 23.280 -22.966 9.444 1.00 57.28 180 TYR A C 1
ATOM 1468 O O . TYR A 1 180 ? 24.134 -22.767 8.582 1.00 57.28 180 TYR A O 1
ATOM 1476 N N . PHE A 1 181 ? 23.528 -22.773 10.741 1.00 57.25 181 PHE A N 1
ATOM 1477 C CA . PHE A 1 181 ? 24.824 -22.333 11.257 1.00 57.25 181 PHE A CA 1
ATOM 1478 C C . PHE A 1 181 ? 25.907 -23.419 11.173 1.00 57.25 181 PHE A C 1
ATOM 1480 O O . PHE A 1 181 ? 27.049 -23.117 10.825 1.00 57.25 181 PHE A O 1
ATOM 1487 N N . ASP A 1 182 ? 25.558 -24.680 11.433 1.00 59.62 182 ASP A N 1
ATOM 1488 C CA . ASP A 1 182 ? 26.492 -25.806 11.302 1.00 59.62 182 ASP A CA 1
ATOM 1489 C C . ASP A 1 182 ? 26.871 -26.062 9.836 1.00 59.62 182 ASP A C 1
ATOM 1491 O O . ASP A 1 182 ? 28.046 -26.268 9.529 1.00 59.62 182 ASP A O 1
ATOM 1495 N N . ILE A 1 183 ? 25.907 -25.935 8.915 1.00 58.97 183 ILE A N 1
ATOM 1496 C CA . ILE A 1 183 ? 26.158 -25.953 7.465 1.00 58.97 183 ILE A CA 1
ATOM 1497 C C . ILE A 1 183 ? 27.058 -24.773 7.065 1.00 58.97 183 ILE A C 1
ATOM 1499 O O . ILE A 1 183 ? 28.020 -24.946 6.320 1.00 58.97 183 ILE A O 1
ATOM 1503 N N . TRP A 1 184 ? 26.801 -23.576 7.601 1.00 58.72 184 TRP A N 1
ATOM 1504 C CA . TRP A 1 184 ? 27.592 -22.374 7.319 1.00 58.72 184 TRP A CA 1
ATOM 1505 C C . TRP A 1 184 ? 29.052 -22.480 7.804 1.00 58.72 184 TRP A C 1
ATOM 1507 O O . TRP A 1 184 ? 29.971 -22.073 7.090 1.00 58.72 184 TRP A O 1
ATOM 1517 N N . LYS A 1 185 ? 29.294 -23.085 8.977 1.00 57.00 185 LYS A N 1
ATOM 1518 C CA . LYS A 1 185 ? 30.650 -23.378 9.480 1.00 57.00 185 LYS A CA 1
ATOM 1519 C C . LYS A 1 185 ? 31.428 -24.324 8.564 1.00 57.00 185 LYS A C 1
ATOM 1521 O O . LYS A 1 185 ? 32.640 -24.174 8.443 1.00 57.00 185 LYS A O 1
ATOM 1526 N N . GLN A 1 186 ? 30.750 -25.277 7.925 1.00 57.31 186 GLN A N 1
ATOM 1527 C CA . GLN A 1 186 ? 31.378 -26.231 7.006 1.00 57.31 186 GLN A CA 1
ATOM 1528 C C . GLN A 1 186 ? 31.783 -25.598 5.664 1.00 57.31 186 GLN A C 1
ATOM 1530 O O . GLN A 1 186 ? 32.720 -26.082 5.036 1.00 57.31 186 GLN A O 1
ATOM 1535 N N . VAL A 1 187 ? 31.136 -24.504 5.239 1.00 56.34 187 VAL A N 1
ATOM 1536 C CA . VAL A 1 187 ? 31.389 -23.839 3.940 1.00 56.34 187 VAL A CA 1
ATOM 1537 C C . VAL A 1 187 ? 32.296 -22.599 4.018 1.00 56.34 187 VAL A C 1
ATOM 1539 O O . VAL A 1 187 ? 32.377 -21.833 3.063 1.00 56.34 187 VAL A O 1
ATOM 1542 N N . GLY A 1 188 ? 33.016 -22.398 5.128 1.00 52.66 188 GLY A N 1
ATOM 1543 C CA . GLY A 1 188 ? 34.134 -21.442 5.184 1.00 52.66 188 GLY A CA 1
ATOM 1544 C C . GLY A 1 188 ? 33.797 -19.992 5.555 1.00 52.66 188 GLY A C 1
ATOM 1545 O O . GLY A 1 188 ? 34.638 -19.123 5.366 1.00 52.66 188 GLY A O 1
ATOM 1546 N N . GLY A 1 189 ? 32.615 -19.727 6.121 1.00 54.06 189 GLY A N 1
ATOM 1547 C CA . GLY A 1 189 ? 32.338 -18.536 6.936 1.00 54.06 189 GLY A CA 1
ATOM 1548 C C . GLY A 1 189 ? 32.489 -17.151 6.274 1.00 54.06 189 GLY A C 1
ATOM 1549 O O . GLY A 1 189 ? 33.525 -16.508 6.402 1.00 54.06 189 GLY A O 1
ATOM 1550 N N . GLY A 1 190 ? 31.416 -16.638 5.652 1.00 59.56 190 GLY A N 1
ATOM 1551 C CA . GLY A 1 190 ? 31.323 -15.272 5.086 1.00 59.56 190 GLY A CA 1
ATOM 1552 C C . GLY A 1 190 ? 30.256 -14.366 5.737 1.00 59.56 190 GLY A C 1
ATOM 1553 O O . GLY A 1 190 ? 29.683 -14.701 6.769 1.00 59.56 190 GLY A O 1
ATOM 1554 N N . THR A 1 191 ? 29.928 -13.222 5.125 1.00 52.56 191 THR A N 1
ATOM 1555 C CA . THR A 1 191 ? 29.024 -12.162 5.654 1.00 52.56 191 THR A CA 1
ATOM 1556 C C . THR A 1 191 ? 27.642 -12.627 6.148 1.00 52.56 191 THR A C 1
ATOM 1558 O O . THR A 1 191 ? 27.030 -11.954 6.976 1.00 52.56 191 THR A O 1
ATOM 1561 N N . THR A 1 192 ? 27.173 -13.807 5.741 1.00 54.34 192 THR A N 1
ATOM 1562 C CA . THR A 1 192 ? 25.960 -14.478 6.247 1.00 54.34 192 THR A CA 1
ATOM 1563 C C . THR A 1 192 ? 26.019 -14.818 7.747 1.00 54.34 192 THR A C 1
ATOM 1565 O O . THR A 1 192 ? 24.979 -14.891 8.399 1.00 54.34 192 THR A O 1
ATOM 1568 N N . GLY A 1 193 ? 27.217 -14.960 8.331 1.00 54.56 193 GLY A N 1
ATOM 1569 C CA . GLY A 1 193 ? 27.395 -15.228 9.764 1.00 54.56 193 GLY A CA 1
ATOM 1570 C C . GLY A 1 193 ? 26.906 -14.091 10.664 1.00 54.56 193 GLY A C 1
ATOM 1571 O O . GLY A 1 193 ? 26.364 -14.351 11.735 1.00 54.56 193 GLY A O 1
ATOM 1572 N N . TYR A 1 194 ? 27.007 -12.839 10.204 1.00 53.34 194 TYR A N 1
ATOM 1573 C CA . TYR A 1 194 ? 26.508 -11.674 10.942 1.00 53.34 194 TYR A CA 1
ATOM 1574 C C . TYR A 1 194 ? 24.980 -11.644 11.020 1.00 53.34 194 TYR A C 1
ATOM 1576 O O . TYR A 1 194 ? 24.432 -11.274 12.055 1.00 53.34 194 TYR A O 1
ATOM 1584 N N . ALA A 1 195 ? 24.289 -12.061 9.955 1.00 52.50 195 ALA A N 1
ATOM 1585 C CA . ALA A 1 195 ? 22.832 -12.149 9.949 1.00 52.50 195 ALA A CA 1
ATOM 1586 C C . ALA A 1 195 ? 22.340 -13.258 10.892 1.00 52.50 195 ALA A C 1
ATOM 1588 O O . ALA A 1 195 ? 21.403 -13.043 11.657 1.00 52.50 195 ALA A O 1
ATOM 1589 N N . ILE A 1 196 ? 23.009 -14.416 10.902 1.00 57.47 196 ILE A N 1
ATOM 1590 C CA . ILE A 1 196 ? 22.654 -15.529 11.793 1.00 57.47 196 ILE A CA 1
ATOM 1591 C C . ILE A 1 196 ? 22.933 -15.170 13.262 1.00 57.47 196 ILE A C 1
ATOM 1593 O O . ILE A 1 196 ? 22.082 -15.405 14.119 1.00 57.47 196 ILE A O 1
ATOM 1597 N N . ASP A 1 197 ? 24.073 -14.539 13.557 1.00 59.53 197 ASP A N 1
ATOM 1598 C CA . ASP A 1 197 ? 24.406 -14.086 14.914 1.00 59.53 197 ASP A CA 1
ATOM 1599 C C . ASP A 1 197 ? 23.450 -12.976 15.398 1.00 59.53 197 ASP A C 1
ATOM 1601 O O . ASP A 1 197 ? 22.999 -12.992 16.544 1.00 59.53 197 ASP A O 1
ATOM 1605 N N . ALA A 1 198 ? 23.039 -12.056 14.516 1.00 58.31 198 ALA A N 1
ATOM 1606 C CA . ALA A 1 198 ? 22.029 -11.044 14.832 1.00 58.31 198 ALA A CA 1
ATOM 1607 C C . ALA A 1 198 ? 20.670 -11.671 15.190 1.00 58.31 198 ALA A C 1
ATOM 1609 O O . ALA A 1 198 ? 20.045 -11.267 16.173 1.00 58.31 198 ALA A O 1
ATOM 1610 N N . VAL A 1 199 ? 20.235 -12.697 14.452 1.00 57.47 199 VAL A N 1
ATOM 1611 C CA . VAL A 1 199 ? 18.990 -13.417 14.760 1.00 57.47 199 VAL A CA 1
ATOM 1612 C C . VAL A 1 199 ? 19.110 -14.194 16.079 1.00 57.47 199 VAL A C 1
ATOM 1614 O O . VAL A 1 199 ? 18.189 -14.148 16.893 1.00 57.47 199 VAL A O 1
ATOM 1617 N N . GLN A 1 200 ? 20.249 -14.834 16.366 1.00 62.19 200 GLN A N 1
ATOM 1618 C CA . GLN A 1 200 ? 20.472 -15.511 17.653 1.00 62.19 200 GLN A CA 1
ATOM 1619 C C . GLN A 1 200 ? 20.465 -14.544 18.847 1.00 62.19 200 GLN A C 1
ATOM 1621 O O . GLN A 1 200 ? 19.950 -14.890 19.914 1.00 62.19 200 GLN A O 1
ATOM 1626 N N . ARG A 1 201 ? 20.999 -13.327 18.687 1.00 65.44 201 ARG A N 1
ATOM 1627 C CA . ARG A 1 201 ? 20.919 -12.279 19.719 1.00 65.44 201 ARG A CA 1
ATOM 1628 C C . ARG A 1 201 ? 19.479 -11.836 19.956 1.00 65.44 201 ARG A C 1
ATOM 1630 O O . ARG A 1 201 ? 19.060 -11.807 21.107 1.00 65.44 201 ARG A O 1
ATOM 1637 N N . LEU A 1 202 ? 18.703 -11.605 18.895 1.00 57.56 202 LEU A N 1
ATOM 1638 C CA . LEU A 1 202 ? 17.283 -11.246 19.008 1.00 57.56 202 LEU A CA 1
ATOM 1639 C C . LEU A 1 202 ? 16.466 -12.330 19.726 1.00 57.56 202 LEU A C 1
ATOM 1641 O O . LEU A 1 202 ? 15.632 -12.011 20.572 1.00 57.56 202 LEU A O 1
ATOM 1645 N N . VAL A 1 203 ? 16.741 -13.610 19.453 1.00 61.09 203 VAL A N 1
ATOM 1646 C CA . VAL A 1 203 ? 16.098 -14.737 20.152 1.00 61.09 203 VAL A CA 1
ATOM 1647 C C . VAL A 1 203 ? 16.491 -14.778 21.635 1.00 61.09 203 VAL A C 1
ATOM 1649 O O . VAL A 1 203 ? 15.627 -14.969 22.493 1.00 61.09 203 VAL A O 1
ATOM 1652 N N . LYS A 1 204 ? 17.770 -14.557 21.970 1.00 64.69 204 LYS A N 1
ATOM 1653 C CA . LYS A 1 204 ? 18.238 -14.495 23.368 1.00 64.69 204 LYS A CA 1
ATOM 1654 C C . LYS A 1 204 ? 17.663 -13.300 24.129 1.00 64.69 204 LYS A C 1
ATOM 1656 O O . LYS A 1 204 ? 17.276 -13.450 25.288 1.00 64.69 204 LYS A O 1
ATOM 1661 N N . ASP A 1 205 ? 17.585 -12.137 23.493 1.00 63.31 205 ASP A N 1
ATOM 1662 C CA . ASP A 1 205 ? 17.023 -10.925 24.090 1.00 63.31 205 ASP A CA 1
ATOM 1663 C C . ASP A 1 205 ? 15.517 -11.074 24.326 1.00 63.31 205 ASP A C 1
ATOM 1665 O O . ASP A 1 205 ? 15.022 -10.677 25.384 1.00 63.31 205 ASP A O 1
ATOM 1669 N N . ALA A 1 206 ? 14.803 -11.727 23.402 1.00 55.91 206 ALA A N 1
ATOM 1670 C CA . ALA A 1 206 ? 13.408 -12.102 23.594 1.00 55.91 206 ALA A CA 1
ATOM 1671 C C . ALA A 1 206 ? 13.236 -13.041 24.804 1.00 55.91 206 ALA A C 1
ATOM 1673 O O . ALA A 1 206 ? 12.434 -12.735 25.686 1.00 55.91 206 ALA A O 1
ATOM 1674 N N . ASP A 1 207 ? 14.024 -14.122 24.921 1.00 56.75 207 ASP A N 1
ATOM 1675 C CA . ASP A 1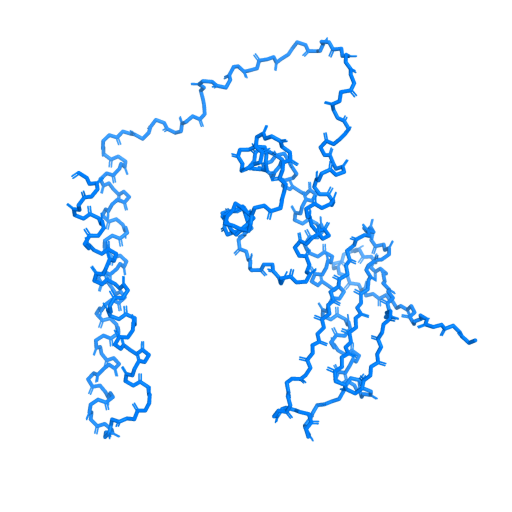 207 ? 13.966 -15.038 26.080 1.00 56.75 207 ASP A CA 1
ATOM 1676 C C . ASP A 1 207 ? 14.277 -14.312 27.406 1.00 56.75 207 ASP A C 1
ATOM 1678 O O . ASP A 1 207 ? 13.605 -14.516 28.419 1.00 56.75 207 ASP A O 1
ATOM 1682 N N . LYS A 1 208 ? 15.245 -13.386 27.406 1.00 62.81 208 LYS A N 1
ATOM 1683 C CA . LYS A 1 208 ? 15.587 -12.568 28.582 1.00 62.81 208 LYS A CA 1
ATOM 1684 C C . LYS A 1 208 ? 14.453 -11.621 28.987 1.00 62.81 208 LYS A C 1
ATOM 1686 O O . LYS A 1 208 ? 14.166 -11.488 30.180 1.00 62.81 208 LYS A O 1
ATOM 1691 N N . LEU A 1 209 ? 13.796 -10.979 28.021 1.00 51.56 209 LEU A N 1
ATOM 1692 C CA . LEU A 1 209 ? 12.619 -10.132 28.248 1.00 51.56 209 LEU A CA 1
ATOM 1693 C C . LEU A 1 209 ? 11.454 -10.938 28.833 1.00 51.56 209 LEU A C 1
ATOM 1695 O O . LEU A 1 209 ? 10.802 -10.468 29.765 1.00 51.56 209 LEU A O 1
ATOM 1699 N N . PHE A 1 210 ? 11.246 -12.169 28.357 1.00 52.38 210 PHE A N 1
ATOM 1700 C CA . PHE A 1 210 ? 10.237 -13.073 28.910 1.00 52.38 210 PHE A CA 1
ATOM 1701 C C . PHE A 1 210 ? 10.527 -13.461 30.365 1.00 52.38 210 PHE A C 1
ATOM 1703 O O . PHE A 1 210 ? 9.599 -13.521 31.166 1.00 52.38 210 PHE A O 1
ATOM 1710 N N . ARG A 1 211 ? 11.797 -13.666 30.738 1.00 54.03 211 ARG A N 1
ATOM 1711 C CA . ARG A 1 211 ? 12.188 -14.018 32.117 1.00 54.03 211 ARG A CA 1
ATOM 1712 C C . ARG A 1 211 ? 12.173 -12.854 33.113 1.00 54.03 211 ARG A C 1
ATOM 1714 O O . ARG A 1 211 ? 12.129 -13.109 34.307 1.00 54.03 211 ARG A O 1
ATOM 1721 N N . THR A 1 212 ? 12.276 -11.603 32.654 1.00 48.03 212 THR A N 1
ATOM 1722 C CA . THR A 1 212 ? 12.463 -10.422 33.531 1.00 48.03 212 THR A CA 1
ATOM 1723 C C . THR A 1 212 ? 11.215 -9.561 33.721 1.00 48.03 212 THR A C 1
ATOM 1725 O O . THR A 1 212 ? 11.168 -8.777 34.664 1.00 48.03 212 THR A O 1
ATOM 1728 N N . LYS A 1 213 ? 10.209 -9.681 32.845 1.00 44.75 213 LYS A N 1
ATOM 1729 C CA . LYS A 1 213 ? 8.931 -8.945 32.936 1.00 44.75 213 LYS A CA 1
ATOM 1730 C C . LYS A 1 213 ? 7.738 -9.821 33.349 1.00 44.75 213 LYS A C 1
ATOM 1732 O O . LYS A 1 213 ? 6.592 -9.418 33.143 1.00 44.75 213 LYS A O 1
ATOM 1737 N N . CYS A 1 214 ? 8.013 -10.995 33.915 1.00 37.69 214 CYS A N 1
ATOM 1738 C CA . CYS A 1 214 ? 7.042 -11.869 34.568 1.00 37.69 214 CYS A CA 1
ATOM 1739 C C . CYS A 1 214 ? 7.328 -11.911 36.064 1.00 37.69 214 CYS A C 1
ATOM 1741 O O . CYS A 1 214 ? 8.495 -12.206 36.402 1.00 37.69 214 CYS A O 1
#

Sequence (214 aa):
MSKYQEFSIQVDDTEVTGEITHRSEETIMVRITHPFSGLSNSCHIPYFSRPLNSFMTDYGERMAVNLLQYIYELGLYIKENSSTILLRFAAHFPKGEYSHEGARNRFFVSTFPFMIPLDLREEVIELIASIGALRQPHDHSSEYIPIRILKPIYTHDDRDSQRKAVKDVLVKLNTELGKYFDIWKQVGGGTTGYAIDAVQRLVKDADKLFRTKC

Solvent-accessible surface area (backbone atoms only — not comparable to full-atom values): 12728 Å² total; per-residue (Å²): 126,83,77,56,51,73,52,74,48,78,56,88,95,42,75,35,33,30,30,35,68,43,79,41,56,47,40,42,29,33,32,40,64,31,91,51,68,75,49,54,48,73,50,72,56,54,78,91,48,45,90,82,46,38,45,81,42,75,61,25,56,56,47,50,53,53,48,47,51,52,52,49,54,49,52,49,51,50,62,79,40,38,72,63,49,52,54,51,48,45,71,57,30,78,82,73,61,77,83,47,61,74,43,49,52,50,42,49,66,71,72,40,101,58,88,75,56,78,83,39,49,57,42,52,50,54,52,52,50,59,62,59,65,75,74,75,81,90,77,93,74,95,73,86,75,71,96,78,78,78,68,82,82,68,47,74,66,53,51,53,50,50,50,46,53,53,50,54,52,52,52,51,51,51,54,56,54,50,54,56,49,56,55,40,63,74,72,69,68,62,81,68,54,59,58,53,51,51,52,54,48,53,54,50,52,50,55,49,51,60,65,69,79,104

pLDDT: mean 71.49, std 18.47, range [30.58, 95.94]